Protein AF-0000000071205414 (afdb_homodimer)

InterPro domains:
  IPR000210 BTB/POZ domain [PF00651] (24-130)
  IPR000210 BTB/POZ domain [PS50097] (30-101)
  IPR000210 BTB/POZ domain [SM00225] (30-131)
  IPR011333 SKP1/BTB/POZ domain superfamily [G3DSA:3.30.710.10] (2-161)
  IPR011333 SKP1/BTB/POZ domain superfamily [SSF54695] (8-131)

Nearest PDB structures (foldseek):
  2vkp-assembly1_B-2  TM=9.281E-01  e=3.725E-10  Homo sapiens
  3htm-assembly1_B  TM=7.728E-01  e=5.459E-11  Homo sapiens
  3hqi-assembly1_B  TM=7.842E-01  e=1.343E-10  Homo sapiens
  3htm-assembly2_D  TM=7.761E-01  e=2.305E-10  Homo sapiens
  3hqi-assembly1_A  TM=7.847E-01  e=2.930E-10  Homo sapiens

Solvent-accessible surface area (backbone atoms only — not comparable to full-atom values): 20170 Å² total; per-residue (Å²): 126,81,77,70,77,76,72,50,75,40,77,75,42,93,44,61,48,55,31,43,36,54,38,61,77,34,67,89,66,34,69,32,32,39,35,22,45,42,99,85,67,46,80,44,75,46,63,38,38,61,68,53,41,29,47,50,12,60,56,44,24,48,42,63,71,33,97,76,28,63,82,63,53,62,43,79,42,88,90,47,43,57,68,26,49,49,36,49,52,40,25,60,41,52,73,42,72,83,78,48,92,87,36,34,66,51,33,36,50,50,20,60,76,40,57,28,64,69,58,33,50,52,38,50,51,46,50,71,73,63,62,45,72,81,45,36,75,62,48,37,62,52,22,56,74,66,69,35,61,66,59,36,49,52,38,50,51,47,50,51,52,51,50,48,50,53,48,51,53,49,52,48,50,54,52,52,51,53,57,57,67,72,98,128,81,77,69,77,78,71,51,75,39,78,76,43,92,46,61,50,56,31,43,35,55,37,62,78,33,66,88,64,32,71,34,31,39,35,23,45,42,98,84,67,45,76,44,76,46,61,39,38,61,67,54,42,29,47,52,12,62,54,43,24,48,42,59,69,33,98,77,29,64,81,64,54,63,44,79,42,86,89,47,44,56,66,26,48,50,36,49,53,42,26,59,41,53,74,42,72,81,78,45,91,88,36,34,65,53,33,35,50,50,21,59,74,39,58,28,66,69,58,32,49,53,39,51,49,46,50,69,73,63,62,46,73,79,46,36,75,63,48,37,61,52,22,58,74,66,69,34,61,65,60,36,50,52,40,49,50,47,50,51,52,50,50,49,51,52,48,50,50,50,51,50,50,53,52,52,53,55,57,58,67,73,99

Radius of gyration: 30.01 Å; Cα contacts (8 Å, |Δi|>4): 452; chains: 2; bounding box: 73×97×56 Å

Sequence (366 aa):
MAEIENSSWQTQFSTLRERVEYAFNNSLFCDIEFTVEDSNGDKVALSANKFILSVSSPVFETMFQGKLAEQGPQIHLPDCTKDGLQEMLRFLHSDGVNLTGSNVMEVLYLADKYMLPLLQDKCYEYLADNLTPDDVFTVLPQAQQLNNTRAEELCWNVVDFQTHQAVTSKAFLNISRVVEASSMAEIENSSWQTQFSTLRERVEYAFNNSLFCDIEFTVEDSNGDKVALSANKFILSVSSPVFETMFQGKLAEQGPQIHLPDCTKDGLQEMLRFLHSDGVNLTGSNVMEVLYLADKYMLPLLQDKCYEYLADNLTPDDVFTVLPQAQQLNNTRAEELCWNVVDFQTHQAVTSKAFLNISRVVEASS

Foldseek 3Di:
DPPPPVPPPVNVDDDPLVVLLVVLVPQVQFQAWEWEAAPVRDIDIGTAHLVLLLVQFVQSVCCCVNPPHDPDRYDYDYLAHPQLVVQLRSCSRRVDGDDDLVRLLRVCLVCVVRVHVSSNVVSLVCLLVPPALVSLVPQQVSCVVSVPVSSNVSSVVRVVVVVVVVVVVVVVVVVVVVVVVVD/DPVPVVPPPVNVDDDPLVVLLVVQVPQVQFQAWEWEAAPVRDIDIGTAHLVLLLVQFVQSVCCCVNPPHDPDRYDYDYQAHPQLVVQLRSCSRRVDGDDDLVRLLRVCLVCVVRVHVSSNVVSLVCLLVPPALVSLVPQQVSCVVSVPVSSNVSSVVRVVVVVVVVVVVVVVVVVVVVVVVVD

Secondary structure (DSSP, 8-state):
--------GGGG-SSHHHHHHHHHTSGGG--EEEEEE-TTS-EEEEEE-HHHHHHH-HHHHHHHHSTT---SSEEE-TT--HHHHHHHHHHHHHS-----TTTHHHHHHHHHHTT-HHHHHHHHHHHHHH--HHHHHHHHHHHHHTT-HHHHHHHHHHHHHHHHHHHHHHHHHHHHHHHHHT-/--------GGGG-SSHHHHHHHHHTSGGG--EEEEEE-TTS-EEEEEE-HHHHHHH-HHHHHHHHSTT---SSEEE-TT--HHHHHHHHHHHHHS-----TTTHHHHHHHHHHTT-HHHHHHHHHHHHHH--HHHHHHHHHHHHHTT-HHHHHHHHHHHHHHHHHHHHHHHHHHHHHHHHHT-

Structure (mmCIF, N/CA/C/O backbone):
data_AF-0000000071205414-model_v1
#
loop_
_entity.id
_entity.type
_entity.pdbx_description
1 polymer 'BTB domain-containing protein'
#
loop_
_atom_site.group_PDB
_atom_site.id
_atom_site.type_symbol
_atom_site.label_atom_id
_atom_site.label_alt_id
_atom_site.label_comp_id
_atom_site.label_asym_id
_atom_site.label_entity_id
_atom_site.label_seq_id
_atom_site.pdbx_PDB_ins_code
_atom_site.Cartn_x
_atom_site.Cartn_y
_atom_site.Cartn_z
_atom_site.occupancy
_atom_site.B_iso_or_equiv
_atom_site.auth_seq_id
_atom_site.auth_comp_id
_atom_site.auth_asym_id
_atom_site.auth_atom_id
_atom_site.pdbx_PDB_model_num
ATOM 1 N N . MET A 1 1 ? -5.008 28.984 -24.219 1 21.08 1 MET A N 1
ATOM 2 C CA . MET A 1 1 ? -3.98 28.031 -23.797 1 21.08 1 MET A CA 1
ATOM 3 C C . MET A 1 1 ? -4.598 26.859 -23.031 1 21.08 1 MET A C 1
ATOM 5 O O . MET A 1 1 ? -5.324 27.078 -22.062 1 21.08 1 MET A O 1
ATOM 9 N N . ALA A 1 2 ? -5.027 25.812 -23.547 1 29.7 2 ALA A N 1
ATOM 10 C CA . ALA A 1 2 ? -5.633 24.641 -22.922 1 29.7 2 ALA A CA 1
ATOM 11 C C . ALA A 1 2 ? -4.914 24.281 -21.625 1 29.7 2 ALA A C 1
ATOM 13 O O . ALA A 1 2 ? -3.691 24.109 -21.609 1 29.7 2 ALA A O 1
ATOM 14 N N . GLU A 1 3 ? -5.066 24.969 -20.594 1 32.91 3 GLU A N 1
ATOM 15 C CA . GLU A 1 3 ? -4.469 24.609 -19.312 1 32.91 3 GLU A CA 1
ATOM 16 C C . GLU A 1 3 ? -4.344 23.094 -19.172 1 32.91 3 GLU A C 1
ATOM 18 O O . GLU A 1 3 ? -5.348 22.375 -19.141 1 32.91 3 GLU A O 1
ATOM 23 N N . ILE A 1 4 ? -3.672 22.375 -19.844 1 38.75 4 ILE A N 1
ATOM 24 C CA . ILE A 1 4 ? -3.328 20.969 -19.969 1 38.75 4 ILE A CA 1
ATOM 25 C C . ILE A 1 4 ? -3.258 20.344 -18.578 1 38.75 4 ILE A C 1
ATOM 27 O O . ILE A 1 4 ? -2.348 20.641 -17.797 1 38.75 4 ILE A O 1
ATOM 31 N N . GLU A 1 5 ? -4.176 20.5 -17.703 1 42.28 5 GLU A N 1
ATOM 32 C CA . GLU A 1 5 ? -4.363 19.922 -16.375 1 42.28 5 GLU A CA 1
ATOM 33 C C . GLU A 1 5 ? -3.662 18.562 -16.266 1 42.2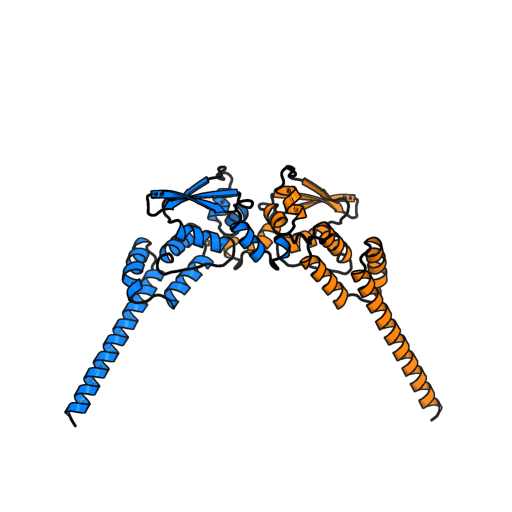8 5 GLU A C 1
ATOM 35 O O . GLU A 1 5 ? -4.129 17.578 -16.828 1 42.28 5 GLU A O 1
ATOM 40 N N . ASN A 1 6 ? -2.428 18.375 -16.672 1 48.5 6 ASN A N 1
ATOM 41 C CA . ASN A 1 6 ? -1.466 17.281 -16.672 1 48.5 6 ASN A CA 1
ATOM 42 C C . ASN A 1 6 ? -1.62 16.406 -15.43 1 48.5 6 ASN A C 1
ATOM 44 O O . ASN A 1 6 ? -1.122 16.734 -14.352 1 48.5 6 ASN A O 1
ATOM 48 N N . SER A 1 7 ? -2.777 15.867 -15.172 1 71.69 7 SER A N 1
ATOM 49 C CA . SER A 1 7 ? -3.229 15.023 -14.07 1 71.69 7 SER A CA 1
ATOM 50 C C . SER A 1 7 ? -2.273 13.859 -13.836 1 71.69 7 SER A C 1
ATOM 52 O O . SER A 1 7 ? -1.952 13.117 -14.766 1 71.69 7 SER A O 1
ATOM 54 N N . SER A 1 8 ? -1.255 14.055 -12.906 1 90.25 8 SER A N 1
ATOM 55 C CA . SER A 1 8 ? -0.353 12.984 -12.484 1 90.25 8 SER A CA 1
ATOM 56 C C . SER A 1 8 ? -1.123 11.719 -12.141 1 90.25 8 SER A C 1
ATOM 58 O O . SER A 1 8 ? -2.244 11.781 -11.633 1 90.25 8 SER A O 1
ATOM 60 N N . TRP A 1 9 ? -0.648 10.633 -12.672 1 95.38 9 TRP A N 1
ATOM 61 C CA . TRP A 1 9 ? -1.358 9.367 -12.508 1 95.38 9 TRP A CA 1
ATOM 62 C C . TRP A 1 9 ? -1.691 9.117 -11.047 1 95.38 9 TRP A C 1
ATOM 64 O O . TRP A 1 9 ? -2.717 8.508 -10.727 1 95.38 9 TRP A O 1
ATOM 74 N N . GLN A 1 10 ? -0.911 9.695 -10.133 1 96.5 10 GLN A N 1
ATOM 75 C CA . GLN A 1 10 ? -1.086 9.477 -8.703 1 96.5 10 GLN A CA 1
ATOM 76 C C . GLN A 1 10 ? -2.426 10.016 -8.219 1 96.5 10 GLN A C 1
ATOM 78 O O . GLN A 1 10 ? -3.068 9.422 -7.352 1 96.5 10 GLN A O 1
ATOM 83 N N . THR A 1 11 ? -2.857 11.133 -8.852 1 95.75 11 THR A N 1
ATOM 84 C CA . THR A 1 11 ? -4.047 11.828 -8.359 1 95.75 11 THR A CA 1
ATOM 85 C C . THR A 1 11 ? -5.312 11.172 -8.906 1 95.75 11 THR A C 1
ATOM 87 O O . THR A 1 11 ? -6.426 11.555 -8.531 1 95.75 11 THR A O 1
ATOM 90 N N . GLN A 1 12 ? -5.168 10.164 -9.727 1 96.12 12 GLN A N 1
ATOM 91 C CA . GLN A 1 12 ? -6.297 9.461 -10.32 1 96.12 12 GLN A CA 1
ATOM 92 C C . GLN A 1 12 ? -6.805 8.352 -9.406 1 96.12 12 GLN A C 1
ATOM 94 O O . GLN A 1 12 ? -7.867 7.777 -9.641 1 96.12 12 GLN A O 1
ATOM 99 N N . PHE A 1 13 ? -6.059 8.055 -8.383 1 96.69 13 PHE A N 1
ATOM 100 C CA . PHE A 1 13 ? -6.414 6.973 -7.477 1 96.69 13 PHE A CA 1
ATOM 101 C C . PHE A 1 13 ? -6.676 7.504 -6.07 1 96.69 13 PHE A C 1
ATOM 103 O O . PHE A 1 13 ? -6.062 8.484 -5.648 1 96.69 13 PHE A O 1
ATOM 110 N N . SER A 1 14 ? -7.496 6.844 -5.328 1 96.62 14 SER A N 1
ATOM 111 C CA . SER A 1 14 ? -7.945 7.363 -4.039 1 96.62 14 SER A CA 1
ATOM 112 C C . SER A 1 14 ? -7.254 6.652 -2.885 1 96.62 14 SER A C 1
ATOM 114 O O . SER A 1 14 ? -7.312 7.109 -1.741 1 96.62 14 SER A O 1
ATOM 116 N N . THR A 1 15 ? -6.59 5.508 -3.193 1 97.88 15 THR A N 1
ATOM 117 C CA . THR A 1 15 ? -5.965 4.766 -2.104 1 97.88 15 THR A CA 1
ATOM 118 C C . THR A 1 15 ? -4.531 4.391 -2.459 1 97.88 15 THR A C 1
ATOM 120 O O . THR A 1 15 ? -4.18 4.297 -3.637 1 97.88 15 THR A O 1
ATOM 123 N N . LEU A 1 16 ? -3.789 4.207 -1.437 1 98.12 16 LEU A N 1
ATOM 124 C CA . LEU A 1 16 ? -2.414 3.734 -1.573 1 98.12 16 LEU A CA 1
ATOM 125 C C . LEU A 1 16 ? -2.367 2.41 -2.328 1 98.12 16 LEU A C 1
ATOM 127 O O . LEU A 1 16 ? -1.533 2.229 -3.217 1 98.12 16 LEU A O 1
ATOM 131 N N . ARG A 1 17 ? -3.258 1.488 -2.027 1 98 17 ARG A N 1
ATOM 132 C CA . ARG A 1 17 ? -3.293 0.172 -2.658 1 98 17 ARG A CA 1
ATOM 133 C C . ARG A 1 17 ? -3.441 0.294 -4.172 1 98 17 ARG A C 1
ATOM 135 O O . ARG A 1 17 ? -2.734 -0.376 -4.926 1 98 17 ARG A O 1
ATOM 142 N N . GLU A 1 18 ? -4.359 1.165 -4.59 1 97.94 18 GLU A N 1
ATOM 143 C CA . GLU A 1 18 ? -4.598 1.356 -6.016 1 97.94 18 GLU A CA 1
ATOM 144 C C . GLU A 1 18 ? -3.355 1.911 -6.711 1 97.94 18 GLU A C 1
ATOM 146 O O . GLU A 1 18 ? -3.039 1.517 -7.836 1 97.94 18 GLU A O 1
ATOM 151 N N . ARG A 1 19 ? -2.732 2.803 -6.09 1 98 19 ARG A N 1
ATOM 152 C CA . ARG A 1 19 ? -1.538 3.406 -6.672 1 98 19 ARG A CA 1
ATOM 153 C C . ARG A 1 19 ? -0.396 2.398 -6.75 1 98 19 ARG A C 1
ATOM 155 O O . ARG A 1 19 ? 0.351 2.373 -7.73 1 98 19 ARG A O 1
ATOM 162 N N . VAL A 1 20 ? -0.272 1.552 -5.754 1 98.31 20 VAL A N 1
ATOM 163 C CA . VAL A 1 20 ? 0.738 0.499 -5.773 1 98.31 20 VAL A CA 1
ATOM 164 C C . VAL A 1 20 ? 0.443 -0.48 -6.906 1 98.31 20 VAL A C 1
ATOM 166 O O . VAL A 1 20 ? 1.353 -0.903 -7.625 1 98.31 20 VAL A O 1
ATOM 169 N N . GLU A 1 21 ? -0.794 -0.826 -7.059 1 97.62 21 GLU A N 1
ATOM 170 C CA . GLU A 1 21 ? -1.181 -1.725 -8.141 1 97.62 21 GLU A CA 1
ATOM 171 C C . GLU A 1 21 ? -0.828 -1.131 -9.5 1 97.62 21 GLU A C 1
ATOM 173 O O . GLU A 1 21 ? -0.302 -1.829 -10.375 1 97.62 21 GLU A O 1
ATOM 178 N N . TYR A 1 22 ? -1.141 0.122 -9.641 1 97.38 22 TYR A N 1
ATOM 179 C CA . TYR A 1 22 ? -0.797 0.802 -10.891 1 97.38 22 TYR A CA 1
ATOM 180 C C . TYR A 1 22 ? 0.708 0.771 -11.125 1 97.38 22 TYR A C 1
ATOM 182 O O . TYR A 1 22 ? 1.158 0.489 -12.242 1 97.38 22 TYR A O 1
ATOM 190 N N . ALA A 1 23 ? 1.454 1.058 -10.102 1 96.75 23 ALA A N 1
ATOM 191 C CA . ALA A 1 23 ? 2.912 1.094 -10.188 1 96.75 23 ALA A CA 1
ATOM 192 C C . ALA A 1 23 ? 3.473 -0.28 -10.547 1 96.75 23 ALA A C 1
ATOM 194 O O . ALA A 1 23 ? 4.469 -0.382 -11.266 1 96.75 23 ALA A O 1
ATOM 195 N N . PHE A 1 24 ? 2.865 -1.335 -10.062 1 96.62 24 PHE A N 1
ATOM 196 C CA . PHE A 1 24 ? 3.27 -2.705 -10.359 1 96.62 24 PHE A CA 1
ATOM 197 C C . PHE A 1 24 ? 3.213 -2.979 -11.859 1 96.62 24 PHE A C 1
ATOM 199 O O . PHE A 1 24 ? 4.059 -3.699 -12.391 1 96.62 24 PHE A O 1
ATOM 206 N N . ASN A 1 25 ? 2.303 -2.387 -12.469 1 91.44 25 ASN A N 1
ATOM 207 C CA . ASN A 1 25 ? 2.119 -2.594 -13.898 1 91.44 25 ASN A CA 1
ATOM 208 C C . ASN A 1 25 ? 3.021 -1.677 -14.719 1 91.44 25 ASN A C 1
ATOM 210 O O . ASN A 1 25 ? 3.004 -1.717 -15.953 1 91.44 25 ASN A O 1
ATOM 214 N N . ASN A 1 26 ? 3.758 -0.83 -14.008 1 89.88 26 ASN A N 1
ATOM 215 C CA . ASN A 1 26 ? 4.75 0.065 -14.594 1 89.88 26 ASN A CA 1
ATOM 216 C C . ASN A 1 26 ? 6.156 -0.252 -14.094 1 89.88 26 ASN A C 1
ATOM 218 O O . ASN A 1 26 ? 6.48 -0.002 -12.93 1 89.88 26 ASN A O 1
ATOM 222 N N . SER A 1 27 ? 7.051 -0.735 -14.938 1 88.94 27 SER A N 1
ATOM 223 C CA . SER A 1 27 ? 8.359 -1.26 -14.562 1 88.94 27 SER A CA 1
ATOM 224 C C . SER A 1 27 ? 9.25 -0.17 -13.969 1 88.94 27 SER A C 1
ATOM 226 O O . SER A 1 27 ? 10.234 -0.465 -13.297 1 88.94 27 SER A O 1
ATOM 228 N N . LEU A 1 28 ? 8.922 1.102 -14.172 1 88.31 28 LEU A N 1
ATOM 229 C CA . LEU A 1 28 ? 9.695 2.215 -13.648 1 88.31 28 LEU A CA 1
ATOM 230 C C . LEU A 1 28 ? 9.789 2.143 -12.125 1 88.31 28 LEU A C 1
ATOM 232 O O . LEU A 1 28 ? 10.766 2.605 -11.531 1 88.31 28 LEU A O 1
ATOM 236 N N . PHE A 1 29 ? 8.773 1.491 -11.523 1 92.88 29 PHE A N 1
ATOM 237 C CA . PHE A 1 29 ? 8.688 1.491 -10.07 1 92.88 29 PHE A CA 1
ATOM 238 C C . PHE A 1 29 ? 9.109 0.142 -9.5 1 92.88 29 PHE A C 1
ATOM 240 O O . PHE A 1 29 ? 8.922 -0.124 -8.312 1 92.88 29 PHE A O 1
ATOM 247 N N . CYS A 1 30 ? 9.633 -0.675 -10.328 1 93.81 30 CYS A N 1
ATOM 248 C CA . CYS A 1 30 ? 10.117 -1.988 -9.906 1 93.81 30 CYS A CA 1
ATOM 249 C C . CYS A 1 30 ? 11.633 -2.004 -9.805 1 93.81 30 CYS A C 1
ATOM 251 O O . CYS A 1 30 ? 12.32 -1.238 -10.484 1 93.81 30 CYS A O 1
ATOM 253 N N . ASP A 1 31 ? 12.156 -2.785 -8.898 1 92.5 31 ASP A N 1
ATOM 254 C CA . ASP A 1 31 ? 13.609 -2.777 -8.711 1 92.5 31 ASP A CA 1
ATOM 255 C C . ASP A 1 31 ? 14.148 -4.199 -8.594 1 92.5 31 ASP A C 1
ATOM 257 O O . ASP A 1 31 ? 15.297 -4.398 -8.172 1 92.5 31 ASP A O 1
ATOM 261 N N . ILE A 1 32 ? 13.352 -5.199 -8.938 1 94.81 32 ILE A N 1
ATOM 262 C CA . ILE A 1 32 ? 13.797 -6.59 -8.984 1 94.81 32 ILE A CA 1
ATOM 263 C C . ILE A 1 32 ? 13.086 -7.32 -10.117 1 94.81 32 ILE A C 1
ATOM 265 O O . ILE A 1 32 ? 11.938 -7 -10.453 1 94.81 32 ILE A O 1
ATOM 269 N N . GLU A 1 33 ? 13.734 -8.25 -10.664 1 95.38 33 GLU A N 1
ATOM 270 C CA . GLU A 1 33 ? 13.18 -9.047 -11.75 1 95.38 33 GLU A CA 1
ATOM 271 C C . GLU A 1 33 ? 13.266 -10.539 -11.438 1 95.38 33 GLU A C 1
ATOM 273 O O . GLU A 1 33 ? 14.328 -11.039 -11.062 1 95.38 33 GLU A O 1
ATOM 278 N N . PHE A 1 34 ? 12.18 -11.219 -11.625 1 95.31 34 PHE A N 1
ATOM 279 C CA . PHE A 1 34 ? 12.133 -12.672 -11.523 1 95.31 34 PHE A CA 1
ATOM 280 C C . PHE A 1 34 ? 12.078 -13.312 -12.906 1 95.31 34 PHE A C 1
ATOM 282 O O . PHE A 1 34 ? 11.289 -12.898 -13.758 1 95.31 34 PHE A O 1
ATOM 289 N N . THR A 1 35 ? 12.898 -14.273 -13.117 1 95.06 35 THR A N 1
ATOM 290 C CA . THR A 1 35 ? 12.914 -14.961 -14.406 1 95.06 35 THR A CA 1
ATOM 291 C C . THR A 1 35 ? 12.359 -16.375 -14.266 1 95.06 35 THR A C 1
ATOM 293 O O . THR A 1 35 ? 12.711 -17.094 -13.336 1 95.06 35 THR A O 1
ATOM 296 N N . VAL A 1 36 ? 11.461 -16.688 -15.148 1 93.94 36 VAL A N 1
ATOM 297 C CA . VAL A 1 36 ? 10.867 -18.031 -15.195 1 93.94 36 VAL A CA 1
ATOM 298 C C . VAL A 1 36 ? 10.859 -18.531 -16.641 1 93.94 36 VAL A C 1
ATOM 300 O O . VAL A 1 36 ? 10.984 -17.75 -17.578 1 93.94 36 VAL A O 1
ATOM 303 N N . GLU A 1 37 ? 10.781 -19.797 -16.75 1 88.38 37 GLU A N 1
ATOM 304 C CA . GLU A 1 37 ? 10.695 -20.391 -18.078 1 88.38 37 GLU A CA 1
ATOM 305 C C . GLU A 1 37 ? 9.25 -20.562 -18.516 1 88.38 37 GLU A C 1
ATOM 307 O O . GLU A 1 37 ? 8.391 -20.953 -17.703 1 88.38 37 GLU A O 1
ATOM 312 N N . ASP A 1 38 ? 8.977 -20.141 -19.703 1 82.56 38 ASP A N 1
ATOM 313 C CA . ASP A 1 38 ? 7.621 -20.344 -20.203 1 82.56 38 ASP A CA 1
ATOM 314 C C . ASP A 1 38 ? 7.453 -21.75 -20.781 1 82.56 38 ASP A C 1
ATOM 316 O O . ASP A 1 38 ? 8.352 -22.578 -20.672 1 82.56 38 ASP A O 1
ATOM 320 N N . SER A 1 39 ? 6.207 -22.031 -21.203 1 78.5 39 SER A N 1
ATOM 321 C CA . SER A 1 39 ? 5.871 -23.359 -21.688 1 78.5 39 SER A CA 1
ATOM 322 C C . SER A 1 39 ? 6.77 -23.766 -22.844 1 78.5 39 SER A C 1
ATOM 324 O O . SER A 1 39 ? 6.988 -24.953 -23.094 1 78.5 39 SER A O 1
ATOM 326 N N . ASN A 1 40 ? 7.359 -22.812 -23.578 1 84.94 40 ASN A N 1
ATOM 327 C CA . ASN A 1 40 ? 8.203 -23.078 -24.734 1 84.94 40 ASN A CA 1
ATOM 328 C C . ASN A 1 40 ? 9.68 -23.141 -24.359 1 84.94 40 ASN A C 1
ATOM 330 O O . ASN A 1 40 ? 10.539 -23.344 -25.219 1 84.94 40 ASN A O 1
ATOM 334 N N . GLY A 1 41 ? 9.992 -22.984 -23.156 1 82.81 41 GLY A N 1
ATOM 335 C CA . GLY A 1 41 ? 11.375 -23 -22.703 1 82.81 41 GLY A CA 1
ATOM 336 C C . GLY A 1 41 ? 12.031 -21.641 -22.75 1 82.81 41 GLY A C 1
ATOM 337 O O . GLY A 1 41 ? 13.227 -21.516 -22.438 1 82.81 41 GLY A O 1
ATOM 338 N N . ASP A 1 42 ? 11.289 -20.641 -23.109 1 90.25 42 ASP A N 1
ATOM 339 C CA . ASP A 1 42 ? 11.828 -19.297 -23.172 1 90.25 42 ASP A CA 1
ATOM 340 C C . ASP A 1 42 ? 11.797 -18.609 -21.812 1 90.25 42 ASP A C 1
ATOM 342 O O . ASP A 1 42 ? 10.859 -18.812 -21.031 1 90.25 42 ASP A O 1
ATOM 346 N N . LYS A 1 43 ? 12.82 -17.875 -21.609 1 91.12 43 LYS A N 1
ATOM 347 C CA . LYS A 1 43 ? 12.914 -17.156 -20.359 1 91.12 43 LYS A CA 1
ATOM 348 C C . LYS A 1 43 ? 12.102 -15.852 -20.406 1 91.12 43 LYS A C 1
ATOM 350 O O . LYS A 1 43 ? 12.195 -15.102 -21.375 1 91.12 43 LYS A O 1
ATOM 355 N N . VAL A 1 44 ? 11.25 -15.711 -19.453 1 93.81 44 VAL A N 1
ATOM 356 C CA . VAL A 1 44 ? 10.461 -14.484 -19.312 1 93.81 44 VAL A CA 1
ATOM 357 C C . VAL A 1 44 ? 10.734 -13.844 -17.969 1 93.81 44 VAL A C 1
ATOM 359 O O . VAL A 1 44 ? 10.914 -14.539 -16.953 1 93.81 44 VAL A O 1
ATOM 362 N N . ALA A 1 45 ? 10.734 -12.523 -17.984 1 94 45 ALA A N 1
ATOM 363 C CA . ALA A 1 45 ? 11.031 -11.781 -16.766 1 94 45 ALA A CA 1
ATOM 364 C C . ALA A 1 45 ? 9.805 -11.031 -16.266 1 94 45 ALA A C 1
ATOM 366 O O . ALA A 1 45 ? 9.055 -10.461 -17.062 1 94 45 ALA A O 1
ATOM 367 N N . LEU A 1 46 ? 9.555 -11.086 -14.977 1 95.81 46 LEU A N 1
ATOM 368 C CA . LEU A 1 46 ? 8.539 -10.297 -14.305 1 95.81 46 LEU A CA 1
ATOM 369 C C . LEU A 1 46 ? 9.164 -9.375 -13.258 1 95.81 46 LEU A C 1
ATOM 371 O O . LEU A 1 46 ? 9.992 -9.812 -12.461 1 95.81 46 LEU A O 1
ATOM 375 N N . SER A 1 47 ? 8.773 -8.125 -13.32 1 96.19 47 SER A N 1
ATOM 376 C CA . SER A 1 47 ? 9.344 -7.125 -12.414 1 96.19 47 SER A CA 1
ATOM 377 C C . SER A 1 47 ? 8.461 -6.926 -11.188 1 96.19 47 SER A C 1
ATOM 379 O O . SER A 1 47 ? 7.242 -7.105 -11.258 1 96.19 47 SER A O 1
ATOM 381 N N . ALA A 1 48 ? 9.086 -6.645 -10.094 1 97.12 48 ALA A N 1
ATOM 382 C CA . ALA A 1 48 ? 8.383 -6.375 -8.844 1 97.12 48 ALA A CA 1
ATOM 383 C C . ALA A 1 48 ? 9.148 -5.355 -7.992 1 97.12 48 ALA A C 1
ATOM 385 O O . ALA A 1 48 ? 10.172 -4.824 -8.422 1 97.12 48 ALA A O 1
ATOM 386 N N . ASN A 1 49 ? 8.594 -4.953 -6.922 1 96.62 49 ASN A N 1
ATOM 387 C CA . ASN A 1 49 ? 9.195 -4 -5.996 1 96.62 49 ASN A CA 1
ATOM 388 C C . ASN A 1 49 ? 9.648 -4.68 -4.707 1 96.62 49 ASN A C 1
ATOM 390 O O . ASN A 1 49 ? 8.844 -5.281 -4 1 96.62 49 ASN A O 1
ATOM 394 N N . LYS A 1 50 ? 10.906 -4.562 -4.359 1 95.5 50 LYS A N 1
ATOM 395 C CA . LYS A 1 50 ? 11.492 -5.266 -3.223 1 95.5 50 LYS A CA 1
ATOM 396 C C . LYS A 1 50 ? 10.82 -4.863 -1.916 1 95.5 50 LYS A C 1
ATOM 398 O O . LYS A 1 50 ? 10.633 -5.691 -1.022 1 95.5 50 LYS A O 1
ATOM 403 N N . PHE A 1 51 ? 10.523 -3.578 -1.782 1 96.38 51 PHE A N 1
ATOM 404 C CA . PHE A 1 51 ? 9.859 -3.111 -0.568 1 96.38 51 PHE A CA 1
ATOM 405 C C . PHE A 1 51 ? 8.523 -3.811 -0.377 1 96.38 51 PHE A C 1
ATOM 407 O O . PHE A 1 51 ? 8.242 -4.352 0.697 1 96.38 51 PHE A O 1
ATOM 414 N N . ILE A 1 52 ? 7.688 -3.873 -1.447 1 98.25 52 ILE A N 1
ATOM 415 C CA . ILE A 1 52 ? 6.367 -4.492 -1.399 1 98.25 52 ILE A CA 1
ATOM 416 C C . ILE A 1 52 ? 6.504 -5.977 -1.078 1 98.25 52 ILE A C 1
ATOM 418 O O . ILE A 1 52 ? 5.758 -6.512 -0.254 1 98.25 52 ILE A O 1
ATOM 422 N N . LEU A 1 53 ? 7.512 -6.605 -1.688 1 97.19 53 LEU A N 1
ATOM 423 C CA . LEU A 1 53 ? 7.746 -8.023 -1.427 1 97.19 53 LEU A CA 1
ATOM 424 C C . LEU A 1 53 ? 8.141 -8.25 0.028 1 97.19 53 LEU A C 1
ATOM 426 O O . LEU A 1 53 ? 7.617 -9.148 0.686 1 97.19 53 LEU A O 1
ATOM 430 N N . SER A 1 54 ? 8.984 -7.418 0.566 1 96.56 54 SER A N 1
ATOM 431 C CA . SER A 1 54 ? 9.531 -7.559 1.914 1 96.56 54 SER A CA 1
ATOM 432 C C . SER A 1 54 ? 8.445 -7.348 2.969 1 96.56 54 SER A C 1
ATOM 434 O O . SER A 1 54 ? 8.438 -8.023 4 1 96.56 54 SER A O 1
ATOM 436 N N . VAL A 1 55 ? 7.531 -6.453 2.691 1 97.69 55 VAL A N 1
ATOM 437 C CA . VAL A 1 55 ? 6.52 -6.18 3.705 1 97.69 55 VAL A CA 1
ATOM 438 C C . VAL A 1 55 ? 5.406 -7.219 3.619 1 97.69 55 VAL A C 1
ATOM 440 O O . VAL A 1 55 ? 4.547 -7.297 4.504 1 97.69 55 VAL A O 1
ATOM 443 N N . SER A 1 56 ? 5.414 -8.023 2.602 1 98.06 56 SER A N 1
ATOM 444 C CA . SER A 1 56 ? 4.328 -8.977 2.396 1 98.06 56 SER A CA 1
ATOM 445 C C . SER A 1 56 ? 4.746 -10.391 2.811 1 98.06 56 SER A C 1
ATOM 447 O O . SER A 1 56 ? 3.898 -11.219 3.141 1 98.06 56 SER A O 1
ATOM 449 N N . SER A 1 57 ? 6.047 -10.617 2.799 1 97.56 57 SER A N 1
ATOM 450 C CA . SER A 1 57 ? 6.551 -11.969 3.006 1 97.56 57 SER A CA 1
ATOM 451 C C . SER A 1 57 ? 7.828 -11.969 3.836 1 97.56 57 SER A C 1
ATOM 453 O O . SER A 1 57 ? 8.805 -11.305 3.477 1 97.56 57 SER A O 1
ATOM 455 N N . PRO A 1 58 ? 7.875 -12.773 4.902 1 96.5 58 PRO A N 1
ATOM 456 C CA . PRO A 1 58 ? 9.125 -12.859 5.66 1 96.5 58 PRO A CA 1
ATOM 457 C C . PRO A 1 58 ? 10.266 -13.461 4.844 1 96.5 58 PRO A C 1
ATOM 459 O O . PRO A 1 58 ? 11.43 -13.125 5.066 1 96.5 58 PRO A O 1
ATOM 462 N N . VAL A 1 59 ? 9.922 -14.32 3.977 1 95.31 59 VAL A N 1
ATOM 463 C CA . VAL A 1 59 ? 10.93 -14.938 3.117 1 95.31 59 VAL A CA 1
ATOM 464 C C . VAL A 1 59 ? 11.57 -13.867 2.23 1 95.31 59 VAL A C 1
ATOM 466 O O . VAL A 1 59 ? 12.797 -13.766 2.162 1 95.31 59 VAL A O 1
ATOM 469 N N . PHE A 1 60 ? 10.75 -13.039 1.594 1 95.19 60 PHE A N 1
ATOM 470 C CA . PHE A 1 60 ? 11.273 -11.961 0.761 1 95.19 60 PHE A CA 1
ATOM 471 C C . PHE A 1 60 ? 12.008 -10.93 1.608 1 95.19 60 PHE A C 1
ATOM 473 O O . PHE A 1 60 ? 12.984 -10.328 1.163 1 95.19 60 PHE A O 1
ATOM 480 N N . GLU A 1 61 ? 11.508 -10.68 2.811 1 94.94 61 GLU A N 1
ATOM 481 C CA . GLU A 1 61 ? 12.211 -9.773 3.707 1 94.94 61 GLU A CA 1
ATOM 482 C C . GLU A 1 61 ? 13.633 -10.258 3.977 1 94.94 61 GLU A C 1
ATOM 484 O O . GLU A 1 61 ? 14.586 -9.477 3.904 1 94.94 61 GLU A O 1
ATOM 489 N N . THR A 1 62 ? 13.758 -11.516 4.316 1 92.69 62 THR A N 1
ATOM 490 C CA . THR A 1 62 ? 15.062 -12.109 4.566 1 92.69 62 THR A CA 1
ATOM 491 C C . THR A 1 62 ? 15.938 -12.039 3.314 1 92.69 62 THR A C 1
ATOM 493 O O . THR A 1 62 ? 17.125 -11.758 3.4 1 92.69 62 THR A O 1
ATOM 496 N N . MET A 1 63 ? 15.367 -12.18 2.195 1 90.75 63 MET A N 1
ATOM 497 C CA . MET A 1 63 ? 16.078 -12.203 0.921 1 90.75 63 MET A CA 1
ATOM 498 C C . MET A 1 63 ? 16.641 -10.828 0.586 1 90.75 63 MET A C 1
ATOM 500 O O . MET A 1 63 ? 17.75 -10.711 0.074 1 90.75 63 MET A O 1
ATOM 504 N N . PHE A 1 64 ? 15.867 -9.773 0.972 1 91.44 64 PHE A N 1
ATOM 505 C CA . PHE A 1 64 ? 16.219 -8.461 0.455 1 91.44 64 PHE A CA 1
ATOM 506 C C . PHE A 1 64 ? 16.75 -7.562 1.571 1 91.44 64 PHE A C 1
ATOM 508 O O . PHE A 1 64 ? 17.391 -6.551 1.309 1 91.44 64 PHE A O 1
ATOM 515 N N . GLN A 1 65 ? 16.344 -7.738 2.793 1 83.44 65 GLN A N 1
ATOM 516 C CA . GLN A 1 65 ? 16.75 -6.891 3.912 1 83.44 65 GLN A CA 1
ATOM 517 C C . GLN A 1 65 ? 17.797 -7.582 4.781 1 83.44 65 GLN A C 1
ATOM 519 O O . GLN A 1 65 ? 18.406 -6.953 5.641 1 83.44 65 GLN A O 1
ATOM 524 N N . GLY A 1 66 ? 17.938 -8.797 4.609 1 75.06 66 GLY A N 1
ATOM 525 C CA . GLY A 1 66 ? 18.844 -9.555 5.457 1 75.06 66 GLY A CA 1
ATOM 526 C C . GLY A 1 66 ? 20.312 -9.25 5.188 1 75.06 66 GLY A C 1
ATOM 527 O O . GLY A 1 66 ? 20.641 -8.562 4.219 1 75.06 66 GLY A O 1
ATOM 528 N N . LYS A 1 67 ? 21.109 -9.609 6.145 1 68.75 67 LYS A N 1
ATOM 529 C CA . LYS A 1 67 ? 22.547 -9.438 6.109 1 68.75 67 LYS A CA 1
ATOM 530 C C . LYS A 1 67 ? 23.141 -10.023 4.832 1 68.75 67 LYS A C 1
ATOM 532 O O . LYS A 1 67 ? 24.125 -9.508 4.305 1 68.75 67 LYS A O 1
ATOM 537 N N . LEU A 1 68 ? 22.516 -11.023 4.309 1 68.81 68 LEU A N 1
ATOM 538 C CA . LEU A 1 68 ? 22.969 -11.711 3.104 1 68.81 68 LEU A CA 1
ATOM 539 C C . LEU A 1 68 ? 22.094 -11.352 1.907 1 68.81 68 LEU A C 1
ATOM 541 O O . LEU A 1 68 ? 22.031 -12.102 0.932 1 68.81 68 LEU A O 1
ATOM 545 N N . ALA A 1 69 ? 21.484 -10.266 1.978 1 64.94 69 ALA A N 1
ATOM 546 C CA . ALA A 1 69 ? 20.5 -9.844 0.979 1 64.94 69 ALA A CA 1
ATOM 547 C C . ALA A 1 69 ? 21.078 -9.922 -0.429 1 64.94 69 ALA A C 1
ATOM 549 O O . ALA A 1 69 ? 22.234 -9.555 -0.651 1 64.94 69 ALA A O 1
ATOM 550 N N . GLU A 1 70 ? 20.344 -10.68 -1.271 1 63.97 70 GLU A N 1
ATOM 551 C CA . GLU A 1 70 ? 20.688 -10.75 -2.691 1 63.97 70 GLU A CA 1
ATOM 552 C C . GLU A 1 70 ? 20.797 -9.352 -3.297 1 63.97 70 GLU A C 1
ATOM 554 O O . GLU A 1 70 ? 19.953 -8.492 -3.061 1 63.97 70 GLU A O 1
ATOM 559 N N . GLN A 1 71 ? 21.875 -9.023 -3.775 1 63.94 71 GLN A N 1
ATOM 560 C CA . GLN A 1 71 ? 22.156 -7.68 -4.266 1 63.94 71 GLN A CA 1
ATOM 561 C C . GLN A 1 71 ? 21.812 -7.555 -5.75 1 63.94 71 GLN A C 1
ATOM 563 O O . GLN A 1 71 ? 21.516 -6.457 -6.234 1 63.94 71 GLN A O 1
ATOM 568 N N . GLY A 1 72 ? 21.469 -8.711 -6.402 1 71.56 72 GLY A N 1
ATOM 569 C CA . GLY A 1 72 ? 21.281 -8.539 -7.836 1 71.56 72 GLY A CA 1
ATOM 570 C C . GLY A 1 72 ? 19.828 -8.305 -8.227 1 71.56 72 GLY A C 1
ATOM 571 O O . GLY A 1 72 ? 18.922 -8.602 -7.457 1 71.56 72 GLY A O 1
ATOM 572 N N . PRO A 1 73 ? 19.688 -7.645 -9.367 1 79.19 73 PRO A N 1
ATOM 573 C CA . PRO A 1 73 ? 18.359 -7.234 -9.852 1 79.19 73 PRO A CA 1
ATOM 574 C C . PRO A 1 73 ? 17.547 -8.398 -10.414 1 79.19 73 PRO A C 1
ATOM 576 O O . PRO A 1 73 ? 16.406 -8.211 -10.82 1 79.19 73 PRO A O 1
ATOM 579 N N . GLN A 1 74 ? 18.203 -9.633 -10.32 1 88.56 74 GLN A N 1
ATOM 580 C CA . GLN A 1 74 ? 17.484 -10.727 -10.961 1 88.56 74 GLN A CA 1
ATOM 581 C C . GLN A 1 74 ? 17.531 -11.992 -10.109 1 88.56 74 GLN A C 1
ATOM 583 O O . GLN A 1 74 ? 18.562 -12.32 -9.531 1 88.56 74 GLN A O 1
ATOM 588 N N . ILE A 1 75 ? 16.438 -12.656 -10.055 1 91.69 75 ILE A N 1
ATOM 589 C CA . ILE A 1 75 ? 16.297 -13.938 -9.359 1 91.69 75 ILE A CA 1
ATOM 590 C C . ILE A 1 75 ? 15.641 -14.961 -10.273 1 91.69 75 ILE A C 1
ATOM 592 O O . ILE A 1 75 ? 14.594 -14.688 -10.875 1 91.69 75 ILE A O 1
ATOM 596 N N . HIS A 1 76 ? 16.219 -16.094 -10.391 1 91.5 76 HIS A N 1
ATOM 597 C CA . HIS A 1 76 ? 15.664 -17.172 -11.188 1 91.5 76 HIS A CA 1
ATOM 598 C C . HIS A 1 76 ? 14.82 -18.109 -10.328 1 91.5 76 HIS A C 1
ATOM 600 O O . HIS A 1 76 ? 15.266 -18.578 -9.281 1 91.5 76 HIS A O 1
ATOM 606 N N . LEU A 1 77 ? 13.617 -18.281 -10.766 1 91.38 77 LEU A N 1
ATOM 607 C CA . LEU A 1 77 ? 12.695 -19.203 -10.094 1 91.38 77 LEU A CA 1
ATOM 608 C C . LEU A 1 77 ? 12.352 -20.375 -10.992 1 91.38 77 LEU A C 1
ATOM 610 O O . LEU A 1 77 ? 11.43 -20.297 -11.805 1 91.38 77 LEU A O 1
ATOM 614 N N . PRO A 1 78 ? 12.953 -21.484 -10.812 1 87 78 PRO A N 1
ATOM 615 C CA . PRO A 1 78 ? 12.781 -22.625 -11.719 1 87 78 PRO A CA 1
ATOM 616 C C . PRO A 1 78 ? 11.5 -23.406 -11.445 1 87 78 PRO A C 1
ATOM 618 O O . PRO A 1 78 ? 11.062 -24.203 -12.281 1 87 78 PRO A O 1
ATOM 621 N N . ASP A 1 79 ? 10.852 -23.25 -10.336 1 87.38 79 ASP A N 1
ATOM 622 C CA . ASP A 1 79 ? 9.781 -24.156 -9.914 1 87.38 79 ASP A CA 1
ATOM 623 C C . ASP A 1 79 ? 8.414 -23.484 -10.055 1 87.38 79 ASP A C 1
ATOM 625 O O . ASP A 1 79 ? 7.516 -23.75 -9.25 1 87.38 79 ASP A O 1
ATOM 629 N N . CYS A 1 80 ? 8.32 -22.547 -11.047 1 90.44 80 CYS A N 1
ATOM 630 C CA . CYS A 1 80 ? 7 -21.953 -11.242 1 90.44 80 CYS A CA 1
ATOM 631 C C . CYS A 1 80 ? 6.848 -21.422 -12.664 1 90.44 80 CYS A C 1
ATOM 633 O O . CYS A 1 80 ? 7.836 -21.266 -13.375 1 90.44 80 CYS A O 1
ATOM 635 N N . THR A 1 81 ? 5.637 -21.297 -13.039 1 91.62 81 THR A N 1
ATOM 636 C CA . THR A 1 81 ? 5.316 -20.734 -14.344 1 91.62 81 THR A CA 1
ATOM 637 C C . THR A 1 81 ? 5.141 -19.219 -14.258 1 91.62 81 THR A C 1
ATOM 639 O O . THR A 1 81 ? 5.02 -18.672 -13.164 1 91.62 81 THR A O 1
ATOM 642 N N . LYS A 1 82 ? 5.086 -18.609 -15.422 1 94 82 LYS A N 1
ATOM 643 C CA . LYS A 1 82 ? 4.828 -17.188 -15.508 1 94 82 LYS A CA 1
ATOM 644 C C . LYS A 1 82 ? 3.477 -16.828 -14.891 1 94 82 LYS A C 1
ATOM 646 O O . LYS A 1 82 ? 3.369 -15.867 -14.125 1 94 82 LYS A O 1
ATOM 651 N N . ASP A 1 83 ? 2.508 -17.641 -15.18 1 94.19 83 ASP A N 1
ATOM 652 C CA . ASP A 1 83 ? 1.151 -17.359 -14.719 1 94.19 83 ASP A CA 1
ATOM 653 C C . ASP A 1 83 ? 1.059 -17.422 -13.195 1 94.19 83 ASP A C 1
ATOM 655 O O . ASP A 1 83 ? 0.507 -16.531 -12.562 1 94.19 83 ASP A O 1
ATOM 659 N N . GLY A 1 84 ? 1.589 -18.469 -12.625 1 95.75 84 GLY A N 1
ATOM 660 C CA . GLY A 1 84 ? 1.59 -18.594 -11.172 1 95.75 84 GLY A CA 1
ATOM 661 C C . GLY A 1 84 ? 2.33 -17.469 -10.477 1 95.75 84 GLY A C 1
ATOM 662 O O . GLY A 1 84 ? 1.829 -16.891 -9.508 1 95.75 84 GLY A O 1
ATOM 663 N N . LEU A 1 85 ? 3.465 -17.156 -11.07 1 97.06 85 LEU A N 1
ATOM 664 C CA . LEU A 1 85 ? 4.277 -16.094 -10.492 1 97.06 85 LEU A CA 1
ATOM 665 C C . LEU A 1 85 ? 3.578 -14.75 -10.617 1 97.06 85 LEU A C 1
ATOM 667 O O . LEU A 1 85 ? 3.553 -13.969 -9.656 1 97.06 85 LEU A O 1
ATOM 671 N N . GLN A 1 86 ? 3.023 -14.531 -11.75 1 96.56 86 GLN A N 1
ATOM 672 C CA . GLN A 1 86 ? 2.326 -13.281 -12 1 96.56 86 GLN A CA 1
ATOM 673 C C . GLN A 1 86 ? 1.189 -13.07 -11.008 1 96.56 86 GLN A C 1
ATOM 675 O O . GLN A 1 86 ? 1.008 -11.969 -10.484 1 96.56 86 GLN A O 1
ATOM 680 N N . GLU A 1 87 ? 0.414 -14.07 -10.703 1 98 87 GLU A N 1
ATOM 681 C CA . GLU A 1 87 ? -0.722 -13.938 -9.797 1 98 87 GLU A CA 1
ATOM 682 C C . GLU A 1 87 ? -0.259 -13.75 -8.359 1 98 87 GLU A C 1
ATOM 684 O O . GLU A 1 87 ? -0.888 -13.016 -7.59 1 98 87 GLU A O 1
ATOM 689 N N . MET A 1 88 ? 0.807 -14.469 -8.023 1 98.56 88 MET A N 1
ATOM 690 C CA . MET A 1 88 ? 1.351 -14.219 -6.695 1 98.56 88 MET A CA 1
ATOM 691 C C . MET A 1 88 ? 1.799 -12.766 -6.555 1 98.56 88 MET A C 1
ATOM 693 O O . MET A 1 88 ? 1.453 -12.094 -5.582 1 98.56 88 MET A O 1
ATOM 697 N N . LEU A 1 89 ? 2.523 -12.234 -7.543 1 98.38 89 LEU A N 1
ATOM 698 C CA . LEU A 1 89 ? 3.01 -10.859 -7.504 1 98.38 89 LEU A CA 1
ATOM 699 C C . LEU A 1 89 ? 1.85 -9.867 -7.516 1 98.38 89 LEU A C 1
ATOM 701 O O . LEU A 1 89 ? 1.897 -8.844 -6.836 1 98.38 89 LEU A O 1
ATOM 705 N N . ARG A 1 90 ? 0.834 -10.211 -8.273 1 98.25 90 ARG A N 1
ATOM 706 C CA . ARG A 1 90 ? -0.365 -9.375 -8.289 1 98.25 90 ARG A CA 1
ATOM 707 C C . ARG A 1 90 ? -0.98 -9.281 -6.895 1 98.25 90 ARG A C 1
ATOM 709 O O . ARG A 1 90 ? -1.324 -8.195 -6.434 1 98.25 90 ARG A O 1
ATOM 716 N N . PHE A 1 91 ? -1.057 -10.383 -6.242 1 98.81 91 PHE A N 1
ATOM 717 C CA . PHE A 1 91 ? -1.629 -10.406 -4.902 1 98.81 91 PHE A CA 1
ATOM 718 C C . PHE A 1 91 ? -0.819 -9.531 -3.951 1 98.81 91 PHE A C 1
ATOM 720 O O . PHE A 1 91 ? -1.385 -8.758 -3.182 1 98.81 91 PHE A O 1
ATOM 727 N N . LEU A 1 92 ? 0.454 -9.664 -4.008 1 98.69 92 LEU A N 1
ATOM 728 C CA . LEU A 1 92 ? 1.33 -8.93 -3.105 1 98.69 92 LEU A CA 1
ATOM 729 C C . LEU A 1 92 ? 1.227 -7.43 -3.355 1 98.69 92 LEU A C 1
ATOM 731 O O . LEU A 1 92 ? 1.355 -6.629 -2.424 1 98.69 92 LEU A O 1
ATOM 735 N N . HIS A 1 93 ? 0.915 -7.02 -4.598 1 98.5 93 HIS A N 1
ATOM 736 C CA . HIS A 1 93 ? 0.932 -5.602 -4.949 1 98.5 93 HIS A CA 1
ATOM 737 C C . HIS A 1 93 ? -0.477 -5.02 -4.949 1 98.5 93 HIS A C 1
ATOM 739 O O . HIS A 1 93 ? -0.655 -3.818 -5.172 1 98.5 93 HIS A O 1
ATOM 745 N N . SER A 1 94 ? -1.528 -5.832 -4.676 1 97.94 94 SER A N 1
ATOM 746 C CA . SER A 1 94 ? -2.859 -5.262 -4.855 1 97.94 94 SER A CA 1
ATOM 747 C C . SER A 1 94 ? -3.869 -5.902 -3.912 1 97.94 94 SER A C 1
ATOM 749 O O . SER A 1 94 ? -5.008 -5.441 -3.807 1 97.94 94 SER A O 1
ATOM 751 N N . ASP A 1 95 ? -3.541 -6.973 -3.256 1 98.12 95 ASP A N 1
ATOM 752 C CA . ASP A 1 95 ? -4.43 -7.766 -2.414 1 98.12 95 ASP A CA 1
ATOM 753 C C . ASP A 1 95 ? -5.449 -8.531 -3.26 1 98.12 95 ASP A C 1
ATOM 755 O O . ASP A 1 95 ? -6.406 -9.094 -2.727 1 98.12 95 ASP A O 1
ATOM 759 N N . GLY A 1 96 ? -5.297 -8.469 -4.559 1 97.88 96 GLY A N 1
ATOM 760 C CA . GLY A 1 96 ? -6.18 -9.18 -5.469 1 97.88 96 GLY A CA 1
ATOM 761 C C . GLY A 1 96 ? -5.492 -10.312 -6.207 1 97.88 96 GLY A C 1
ATOM 762 O O . GLY A 1 96 ? -4.273 -10.281 -6.395 1 97.88 96 GLY A O 1
ATOM 763 N N . VAL A 1 97 ? -6.328 -11.25 -6.605 1 98.25 97 VAL A N 1
ATOM 764 C CA . VAL A 1 97 ? -5.773 -12.383 -7.332 1 98.25 97 VAL A CA 1
ATOM 765 C C . VAL A 1 97 ? -6.824 -12.945 -8.297 1 98.25 97 VAL A C 1
ATOM 767 O O . VAL A 1 97 ? -8.016 -12.953 -7.98 1 98.25 97 VAL A O 1
ATOM 770 N N . ASN A 1 98 ? -6.371 -13.297 -9.406 1 97.75 98 ASN A N 1
ATOM 771 C CA . ASN A 1 98 ? -7.223 -13.961 -10.383 1 97.75 98 ASN A CA 1
ATOM 772 C C . ASN A 1 98 ? -6.883 -15.445 -10.5 1 97.75 98 ASN A C 1
ATOM 774 O O . ASN A 1 98 ? -5.934 -15.82 -11.195 1 97.75 98 ASN A O 1
ATOM 778 N N . LEU A 1 99 ? -7.715 -16.266 -9.898 1 97.25 99 LEU A N 1
ATOM 779 C CA . LEU A 1 99 ? -7.453 -17.703 -9.859 1 97.25 99 LEU A CA 1
ATOM 780 C C . LEU A 1 99 ? -8.305 -18.438 -10.891 1 97.25 99 LEU A C 1
ATOM 782 O O . LEU A 1 99 ? -9.445 -18.047 -11.156 1 97.25 99 LEU A O 1
ATOM 786 N N . THR A 1 100 ? -7.738 -19.391 -11.477 1 93.19 100 THR A N 1
ATOM 787 C CA . THR A 1 100 ? -8.391 -20.328 -12.383 1 93.19 100 THR A CA 1
ATOM 788 C C . THR A 1 100 ? -8.016 -21.766 -12.031 1 93.19 100 THR A C 1
ATOM 790 O O . THR A 1 100 ? -7.117 -22 -11.219 1 93.19 100 THR A O 1
ATOM 793 N N . GLY A 1 101 ? -8.672 -22.734 -12.625 1 89.56 101 GLY A N 1
ATOM 794 C CA . GLY A 1 101 ? -8.336 -24.141 -12.422 1 89.56 101 GLY A CA 1
ATOM 795 C C . GLY A 1 101 ? -6.926 -24.484 -12.859 1 89.56 101 GLY A C 1
ATOM 796 O O . GLY A 1 101 ? -6.297 -25.391 -12.305 1 89.56 101 GLY A O 1
ATOM 797 N N . SER A 1 102 ? -6.375 -23.719 -13.734 1 90.31 10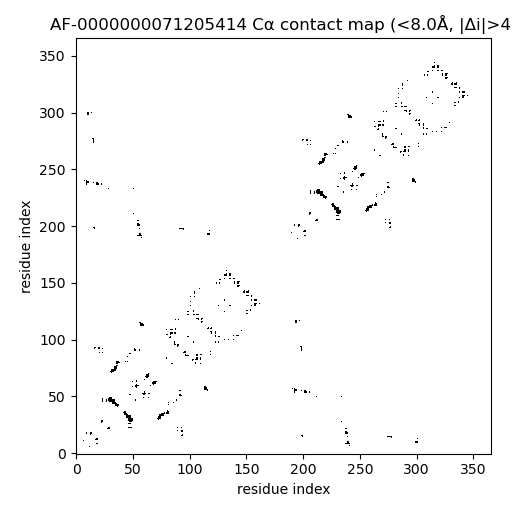2 SER A N 1
ATOM 798 C CA . SER A 1 102 ? -5.074 -24.031 -14.32 1 90.31 102 SER A CA 1
ATOM 799 C C . SER A 1 102 ? -3.938 -23.469 -13.469 1 90.31 102 SER A C 1
ATOM 801 O O . SER A 1 102 ? -2.818 -23.984 -13.508 1 90.31 102 SER A O 1
ATOM 803 N N . ASN A 1 103 ? -4.23 -22.438 -12.633 1 93.94 103 ASN A N 1
ATOM 804 C CA . ASN A 1 103 ? -3.102 -21.812 -11.953 1 93.94 103 ASN A CA 1
ATOM 805 C C . ASN A 1 103 ? -3.215 -21.953 -10.438 1 93.94 103 ASN A C 1
ATOM 807 O O . ASN A 1 103 ? -2.248 -21.703 -9.711 1 93.94 103 ASN A O 1
ATOM 811 N N . VAL A 1 104 ? -4.371 -22.375 -9.914 1 96.81 104 VAL A N 1
ATOM 812 C CA . VAL A 1 104 ? -4.656 -22.312 -8.484 1 96.81 104 VAL A CA 1
ATOM 813 C C . VAL A 1 104 ? -3.641 -23.156 -7.711 1 96.81 104 VAL A C 1
ATOM 815 O O . VAL A 1 104 ? -3.152 -22.734 -6.656 1 96.81 104 VAL A O 1
ATOM 818 N N . MET A 1 105 ? -3.27 -24.312 -8.172 1 96.44 105 MET A N 1
ATOM 819 C CA . MET A 1 105 ? -2.359 -25.188 -7.43 1 96.44 105 MET A CA 1
ATOM 820 C C . MET A 1 105 ? -0.948 -24.609 -7.414 1 96.44 105 MET A C 1
ATOM 822 O O . MET A 1 105 ? -0.234 -24.734 -6.418 1 96.44 105 MET A O 1
ATOM 826 N N . GLU A 1 106 ? -0.575 -24.047 -8.453 1 95.69 106 GLU A N 1
ATOM 827 C CA . GLU A 1 106 ? 0.732 -23.391 -8.5 1 95.69 106 GLU A CA 1
ATOM 828 C C . GLU A 1 106 ? 0.785 -22.188 -7.574 1 95.69 106 GLU A C 1
ATOM 830 O O . GLU A 1 106 ? 1.771 -21.984 -6.859 1 95.69 106 GLU A O 1
ATOM 835 N N . VAL A 1 107 ? -0.227 -21.328 -7.617 1 98.06 107 VAL A N 1
ATOM 836 C CA . VAL A 1 107 ? -0.301 -20.172 -6.727 1 98.06 107 VAL A CA 1
ATOM 837 C C . VAL A 1 107 ? -0.292 -20.641 -5.273 1 98.06 107 VAL A C 1
ATOM 839 O O . VAL A 1 107 ? 0.361 -20.031 -4.422 1 98.06 107 VAL A O 1
ATOM 842 N N . LEU A 1 108 ? -1 -21.734 -5.039 1 98.25 108 LEU A N 1
ATOM 843 C CA . LEU A 1 108 ? -1.018 -22.312 -3.701 1 98.25 108 LEU A CA 1
ATOM 844 C C . LEU A 1 108 ? 0.382 -22.734 -3.275 1 98.25 108 LEU A C 1
ATOM 846 O O . LEU A 1 108 ? 0.795 -22.484 -2.141 1 98.25 108 LEU A O 1
ATOM 850 N N . TYR A 1 109 ? 1.085 -23.359 -4.145 1 97.44 109 TYR A N 1
ATOM 851 C CA . TYR A 1 109 ? 2.463 -23.766 -3.898 1 97.44 109 TYR A CA 1
ATOM 852 C C . TYR A 1 109 ? 3.34 -22.562 -3.564 1 97.44 109 TYR A C 1
ATOM 854 O O . TYR A 1 109 ? 4.078 -22.594 -2.578 1 97.44 109 TYR A O 1
ATOM 862 N N . LEU A 1 110 ? 3.271 -21.531 -4.344 1 98 110 LEU A N 1
ATOM 863 C CA . LEU A 1 110 ? 4.07 -20.328 -4.141 1 98 110 LEU A CA 1
ATOM 864 C C . LEU A 1 110 ? 3.688 -19.641 -2.832 1 98 110 LEU A C 1
ATOM 866 O O . LEU A 1 110 ? 4.555 -19.125 -2.121 1 98 110 LEU A O 1
ATOM 870 N N . ALA A 1 111 ? 2.385 -19.609 -2.561 1 98.31 111 ALA A N 1
ATOM 871 C CA . ALA A 1 111 ? 1.911 -19.016 -1.308 1 98.31 111 ALA A CA 1
ATOM 872 C C . ALA A 1 111 ? 2.539 -19.719 -0.106 1 98.31 111 ALA A C 1
ATOM 874 O O . ALA A 1 111 ? 2.922 -19.078 0.87 1 98.31 111 ALA A O 1
ATOM 875 N N . ASP A 1 112 ? 2.621 -21 -0.207 1 97.12 112 ASP A N 1
ATOM 876 C CA . ASP A 1 112 ? 3.252 -21.766 0.859 1 97.12 112 ASP A CA 1
ATOM 877 C C . ASP A 1 112 ? 4.754 -21.5 0.918 1 97.12 112 ASP A C 1
ATOM 879 O O . ASP A 1 112 ? 5.297 -21.219 1.988 1 97.12 112 ASP A O 1
ATOM 883 N N . LYS A 1 113 ? 5.387 -21.516 -0.141 1 96.69 113 LYS A N 1
ATOM 884 C CA . LYS A 1 113 ? 6.832 -21.344 -0.267 1 96.69 113 LYS A CA 1
ATOM 885 C C . LYS A 1 113 ? 7.277 -19.984 0.281 1 96.69 113 LYS A C 1
ATOM 887 O O . LYS A 1 113 ? 8.328 -19.891 0.918 1 96.69 113 LYS A O 1
ATOM 892 N N . TYR A 1 114 ? 6.457 -19.016 0.053 1 97.12 114 TYR A N 1
ATOM 893 C CA . TYR A 1 114 ? 6.859 -17.656 0.427 1 97.12 114 TYR A CA 1
ATOM 894 C C . TYR A 1 114 ? 6.07 -17.172 1.633 1 97.12 114 TYR A C 1
ATOM 896 O O . TYR A 1 114 ? 6.066 -15.969 1.936 1 97.12 114 TYR A O 1
ATOM 904 N N . MET A 1 115 ? 5.336 -18.078 2.287 1 97.31 115 MET A N 1
ATOM 905 C CA . MET A 1 115 ? 4.656 -17.828 3.555 1 97.31 115 MET A CA 1
ATOM 906 C C . MET A 1 115 ? 3.637 -16.703 3.416 1 97.31 115 MET A C 1
ATOM 908 O O . MET A 1 115 ? 3.727 -15.688 4.113 1 97.31 115 MET A O 1
ATOM 912 N N . LEU A 1 116 ? 2.66 -16.938 2.6 1 98.06 116 LEU A N 1
ATOM 913 C CA . LEU A 1 116 ? 1.554 -16.016 2.35 1 98.06 116 LEU A CA 1
ATOM 914 C C . LEU A 1 116 ? 0.222 -16.656 2.734 1 98.06 116 LEU A C 1
ATOM 916 O O . LEU A 1 116 ? -0.552 -17.047 1.865 1 98.06 116 LEU A O 1
ATOM 920 N N . PRO A 1 117 ? -0.105 -16.625 3.973 1 97.75 117 PRO A N 1
ATOM 921 C CA . PRO A 1 117 ? -1.29 -17.344 4.426 1 97.75 117 PRO A CA 1
ATOM 922 C C . PRO A 1 117 ? -2.584 -16.797 3.828 1 97.75 117 PRO A C 1
ATOM 924 O O . PRO A 1 117 ? -3.512 -17.562 3.549 1 97.75 117 PRO A O 1
ATOM 927 N N . LEU A 1 118 ? -2.66 -15.516 3.672 1 98.19 118 LEU A N 1
ATOM 928 C CA . LEU A 1 118 ? -3.887 -14.961 3.115 1 98.19 118 LEU A CA 1
ATOM 929 C C . LEU A 1 118 ? -4.074 -15.391 1.665 1 98.19 118 LEU A C 1
ATOM 931 O O . LEU A 1 118 ? -5.199 -15.625 1.222 1 98.19 118 LEU A O 1
ATOM 935 N N . LEU A 1 119 ? -2.998 -15.445 0.92 1 98.62 119 LEU A N 1
ATOM 936 C CA . LEU A 1 119 ? -3.08 -15.938 -0.452 1 98.62 119 LEU A CA 1
ATOM 937 C C . LEU A 1 119 ? -3.463 -17.406 -0.482 1 98.62 119 LEU A C 1
ATOM 939 O O . LEU A 1 119 ? -4.234 -17.844 -1.345 1 98.62 119 LEU A O 1
ATOM 943 N N . GLN A 1 120 ? -2.943 -18.203 0.458 1 98.25 120 GLN A N 1
ATOM 944 C CA . GLN A 1 120 ? -3.352 -19.594 0.584 1 98.25 120 GLN A CA 1
ATOM 945 C C . GLN A 1 120 ? -4.859 -19.703 0.799 1 98.25 120 GLN A C 1
ATOM 947 O O . GLN A 1 120 ? -5.527 -20.516 0.142 1 98.25 120 GLN A O 1
ATOM 952 N N . ASP A 1 121 ? -5.285 -18.906 1.68 1 98.19 121 ASP A N 1
ATOM 953 C CA . ASP A 1 121 ? -6.711 -18.922 1.991 1 98.19 121 ASP A CA 1
ATOM 954 C C . ASP A 1 121 ? -7.551 -18.641 0.749 1 98.19 121 ASP A C 1
ATOM 956 O O . ASP A 1 121 ? -8.578 -19.266 0.527 1 98.19 121 ASP A O 1
ATOM 960 N N . LYS A 1 122 ? -7.105 -17.641 -0.034 1 98.5 122 LYS A N 1
ATOM 961 C CA . LYS A 1 122 ? -7.82 -17.312 -1.266 1 98.5 122 LYS A CA 1
ATOM 962 C C . LYS A 1 122 ? -7.848 -18.516 -2.217 1 98.5 122 LYS A C 1
ATOM 964 O O . LYS A 1 122 ? -8.852 -18.75 -2.893 1 98.5 122 LYS A O 1
ATOM 969 N N . CYS A 1 123 ? -6.758 -19.25 -2.287 1 98.44 123 CYS A N 1
ATOM 970 C CA . CYS A 1 123 ? -6.699 -20.438 -3.137 1 98.44 123 CYS A CA 1
ATOM 971 C C . CYS A 1 123 ? -7.656 -21.516 -2.641 1 98.44 123 CYS A C 1
ATOM 973 O O . CYS A 1 123 ? -8.391 -22.109 -3.432 1 98.44 123 CYS A O 1
ATOM 975 N N . TYR A 1 124 ? -7.723 -21.719 -1.35 1 98 124 TYR A N 1
ATOM 976 C CA . TYR A 1 124 ? -8.625 -22.703 -0.78 1 98 124 TYR A CA 1
ATOM 977 C C . TYR A 1 124 ? -10.078 -22.312 -0.997 1 98 124 TYR A C 1
ATOM 979 O O . TYR A 1 124 ? -10.922 -23.172 -1.303 1 98 124 TYR A O 1
ATOM 987 N N . GLU A 1 125 ? -10.289 -21.047 -0.804 1 98.06 125 GLU A N 1
ATOM 988 C CA . GLU A 1 125 ? -11.641 -20.562 -1.059 1 98.06 125 GLU A CA 1
ATOM 989 C C . GLU A 1 125 ? -12.047 -20.797 -2.508 1 98.06 125 GLU A C 1
ATOM 991 O O . GLU A 1 125 ? -13.18 -21.219 -2.775 1 98.06 125 GLU A O 1
ATOM 996 N N . TYR A 1 126 ? -11.188 -20.516 -3.363 1 97.75 126 TYR A N 1
ATOM 997 C CA . TYR A 1 126 ? -11.461 -20.766 -4.773 1 97.75 126 TYR A CA 1
ATOM 998 C C . TYR A 1 126 ? -11.758 -22.234 -5.035 1 97.75 126 TYR A C 1
ATOM 1000 O O . TYR A 1 126 ? -12.727 -22.562 -5.711 1 97.75 126 TYR A O 1
ATOM 1008 N N . LEU A 1 127 ? -10.93 -23.109 -4.531 1 96.81 127 LEU A N 1
ATOM 1009 C CA . LEU A 1 127 ? -11.102 -24.547 -4.723 1 96.81 127 LEU A CA 1
ATOM 1010 C C . LEU A 1 127 ? -12.43 -25.016 -4.145 1 96.81 127 LEU A C 1
ATOM 1012 O O . LEU A 1 127 ? -13.148 -25.797 -4.773 1 96.81 127 LEU A O 1
ATOM 1016 N N . ALA A 1 128 ? -12.773 -24.516 -3.051 1 95.62 128 ALA A N 1
ATOM 1017 C CA . ALA A 1 128 ? -14.016 -24.906 -2.387 1 95.62 128 ALA A CA 1
ATOM 1018 C C . ALA A 1 128 ? -15.227 -24.453 -3.197 1 95.62 128 ALA A C 1
ATOM 1020 O O . ALA A 1 128 ? -16.219 -25.188 -3.293 1 95.62 128 ALA A O 1
ATOM 1021 N N . ASP A 1 129 ? -15.078 -23.328 -3.818 1 95.69 129 ASP A N 1
ATOM 1022 C CA . ASP A 1 129 ? -16.234 -22.703 -4.453 1 95.69 129 ASP A CA 1
ATOM 1023 C C . ASP A 1 129 ? -16.344 -23.094 -5.922 1 95.69 129 ASP A C 1
ATOM 1025 O O . ASP A 1 129 ? -17.422 -23.094 -6.496 1 95.69 129 ASP A O 1
ATOM 1029 N N . ASN A 1 130 ? -15.195 -23.484 -6.539 1 94.5 130 ASN A N 1
ATOM 1030 C CA . ASN A 1 130 ? -15.211 -23.5 -7.996 1 94.5 130 ASN A CA 1
ATOM 1031 C C . ASN A 1 130 ? -14.797 -24.875 -8.539 1 94.5 130 ASN A C 1
ATOM 1033 O O . ASN A 1 130 ? -14.93 -25.141 -9.734 1 94.5 130 ASN A O 1
ATOM 1037 N N . LEU A 1 131 ? -14.312 -25.719 -7.719 1 91.06 131 LEU A N 1
ATOM 1038 C CA . LEU A 1 131 ? -13.828 -27 -8.195 1 91.06 131 LEU A CA 1
ATOM 1039 C C . LEU A 1 131 ? -14.984 -27.859 -8.727 1 91.06 131 LEU A C 1
ATOM 1041 O O . LEU A 1 131 ? -16.016 -28 -8.055 1 91.06 131 LEU A O 1
ATOM 1045 N N . THR A 1 132 ? -14.867 -28.312 -9.914 1 88.38 132 THR A N 1
ATOM 1046 C CA . THR A 1 132 ? -15.844 -29.219 -10.508 1 88.38 132 THR A CA 1
ATOM 1047 C C . THR A 1 132 ? -15.273 -30.641 -10.609 1 88.38 132 THR A C 1
ATOM 1049 O O . THR A 1 132 ? -14.062 -30.844 -10.469 1 88.38 132 THR A O 1
ATOM 1052 N N . PRO A 1 133 ? -16.094 -31.594 -10.898 1 87.81 133 PRO A N 1
ATOM 1053 C CA . PRO A 1 133 ? -15.602 -32.969 -11.062 1 87.81 133 PRO A CA 1
ATOM 1054 C C . PRO A 1 133 ? -14.57 -33.094 -12.18 1 87.81 133 PRO A C 1
ATOM 1056 O O . PRO A 1 133 ? -13.617 -33.875 -12.062 1 87.81 133 PRO A O 1
ATOM 1059 N N . ASP A 1 134 ? -14.766 -32.312 -13.156 1 87.06 134 ASP A N 1
ATOM 1060 C CA . ASP A 1 134 ? -13.828 -32.344 -14.273 1 87.06 134 ASP A CA 1
ATOM 1061 C C . ASP A 1 134 ? -12.461 -31.797 -13.852 1 87.06 134 ASP A C 1
ATOM 1063 O O . ASP A 1 134 ? -11.43 -32.25 -14.359 1 87.06 134 ASP A O 1
ATOM 1067 N N . ASP A 1 135 ? -12.414 -30.953 -12.875 1 90 135 ASP A N 1
ATOM 1068 C CA . ASP A 1 135 ? -11.172 -30.328 -12.398 1 90 135 ASP A CA 1
ATOM 1069 C C . ASP A 1 135 ? -10.383 -31.297 -11.523 1 90 135 ASP A C 1
ATOM 1071 O O . ASP A 1 135 ? -9.164 -31.188 -11.406 1 90 135 ASP A O 1
ATOM 1075 N N . VAL A 1 136 ? -11.062 -32.188 -10.953 1 91.12 136 VAL A N 1
ATOM 1076 C CA . VAL A 1 136 ? -10.469 -33.062 -9.93 1 91.12 136 VAL A CA 1
ATOM 1077 C C . VAL A 1 136 ? -9.344 -33.906 -10.547 1 91.12 136 VAL A C 1
ATOM 1079 O O . VAL A 1 136 ? -8.312 -34.125 -9.906 1 91.12 136 VAL A O 1
ATOM 1082 N N . PHE A 1 137 ? -9.516 -34.281 -11.781 1 89.56 137 PHE A N 1
ATOM 1083 C CA . PHE A 1 137 ? -8.531 -35.125 -12.438 1 89.56 137 PHE A CA 1
ATOM 1084 C C . PHE A 1 137 ? -7.211 -34.406 -12.625 1 89.56 137 PHE A C 1
ATOM 1086 O O . PHE A 1 137 ? -6.145 -35 -12.672 1 89.56 137 PHE A O 1
ATOM 1093 N N . THR A 1 138 ? -7.309 -33.125 -12.664 1 91.88 138 THR A N 1
ATOM 1094 C CA . THR A 1 138 ? -6.117 -32.312 -12.883 1 91.88 138 THR A CA 1
ATOM 1095 C C . THR A 1 138 ? -5.582 -31.797 -11.555 1 91.88 138 THR A C 1
ATOM 1097 O O . THR A 1 138 ? -4.367 -31.766 -11.328 1 91.88 138 THR A O 1
ATOM 1100 N N . VAL A 1 139 ? -6.367 -31.422 -10.625 1 95.12 139 VAL A N 1
ATOM 1101 C CA . VAL A 1 139 ? -6.004 -30.734 -9.391 1 95.12 139 VAL A CA 1
ATOM 1102 C C . VAL A 1 139 ? -5.523 -31.75 -8.352 1 95.12 139 VAL A C 1
ATOM 1104 O O . VAL A 1 139 ? -4.559 -31.484 -7.629 1 95.12 139 VAL A O 1
ATOM 1107 N N . LEU A 1 140 ? -6.117 -32.906 -8.352 1 94.88 140 LEU A N 1
ATOM 1108 C CA . LEU A 1 140 ? -5.836 -33.875 -7.297 1 94.88 140 LEU A CA 1
ATOM 1109 C C . LEU A 1 140 ? -4.391 -34.375 -7.383 1 94.88 140 LEU A C 1
ATOM 1111 O O . LEU A 1 140 ? -3.672 -34.344 -6.383 1 94.88 140 LEU A O 1
ATOM 1115 N N . PRO A 1 141 ? -3.918 -34.812 -8.523 1 96 141 PRO A N 1
ATOM 1116 C CA . PRO A 1 141 ? -2.518 -35.25 -8.594 1 96 141 PRO A CA 1
ATOM 1117 C C . PRO A 1 141 ? -1.549 -34.125 -8.156 1 96 141 PRO A C 1
ATOM 1119 O O . PRO A 1 141 ? -0.52 -34.438 -7.539 1 96 141 PRO A O 1
ATOM 1122 N N . GLN A 1 142 ? -1.813 -32.906 -8.477 1 95.38 142 GLN A N 1
ATOM 1123 C CA . GLN A 1 142 ? -0.971 -31.781 -8.07 1 95.38 142 GLN A CA 1
ATOM 1124 C C . GLN A 1 142 ? -0.977 -31.609 -6.555 1 95.38 142 GLN A C 1
ATOM 1126 O O . GLN A 1 142 ? 0.073 -31.406 -5.945 1 95.38 142 GLN A O 1
ATOM 1131 N N . ALA A 1 143 ? -2.172 -31.656 -5.969 1 96.25 143 ALA A N 1
ATOM 1132 C CA . ALA A 1 143 ? -2.301 -31.562 -4.516 1 96.25 143 ALA A CA 1
ATOM 1133 C C . ALA A 1 143 ? -1.498 -32.656 -3.82 1 96.25 143 ALA A C 1
ATOM 1135 O O . ALA A 1 143 ? -0.84 -32.406 -2.807 1 96.25 143 ALA A O 1
ATOM 1136 N N . GLN A 1 144 ? -1.533 -33.812 -4.391 1 95.81 144 GLN A N 1
ATOM 1137 C CA . GLN A 1 144 ? -0.791 -34.938 -3.85 1 95.81 144 GLN A CA 1
ATOM 1138 C C . GLN A 1 144 ? 0.714 -34.719 -3.975 1 95.81 144 GLN A C 1
ATOM 1140 O O . GLN A 1 144 ? 1.466 -35 -3.033 1 95.81 144 GLN A O 1
ATOM 1145 N N . GLN A 1 145 ? 1.115 -34.281 -5.082 1 94.62 145 GLN A N 1
ATOM 1146 C CA . GLN A 1 145 ? 2.527 -34 -5.324 1 94.62 145 GLN A CA 1
ATOM 1147 C C . GLN A 1 145 ? 3.057 -32.969 -4.336 1 94.62 145 GLN A C 1
ATOM 1149 O O . GLN A 1 145 ? 4.203 -33.062 -3.895 1 94.62 145 GLN A O 1
ATOM 1154 N N . LEU A 1 146 ? 2.188 -32.031 -3.979 1 94.69 146 LEU A N 1
ATOM 1155 C CA . LEU A 1 146 ? 2.562 -30.953 -3.066 1 94.69 146 LEU A CA 1
ATOM 1156 C C . LEU A 1 146 ? 2.326 -31.375 -1.616 1 94.69 146 LEU A C 1
ATOM 1158 O O . LEU A 1 146 ? 2.562 -30.578 -0.697 1 94.69 146 LEU A O 1
ATOM 1162 N N . ASN A 1 147 ? 1.875 -32.594 -1.427 1 95.38 147 ASN A N 1
ATOM 1163 C CA . ASN A 1 147 ? 1.514 -33.094 -0.102 1 95.38 147 ASN A CA 1
ATOM 1164 C C . ASN A 1 147 ? 0.593 -32.094 0.626 1 95.38 147 ASN A C 1
ATOM 1166 O O . ASN A 1 147 ? 0.767 -31.859 1.82 1 95.38 147 ASN A O 1
ATOM 1170 N N . ASN A 1 148 ? -0.317 -31.484 -0.119 1 96.81 148 ASN A N 1
ATOM 1171 C CA . ASN A 1 148 ? -1.291 -30.562 0.45 1 96.81 148 ASN A CA 1
ATOM 1172 C C . ASN A 1 148 ? -2.594 -31.266 0.812 1 96.81 148 ASN A C 1
ATOM 1174 O O . ASN A 1 148 ? -3.463 -31.438 -0.041 1 96.81 148 ASN A O 1
ATOM 1178 N N . THR A 1 149 ? -2.744 -31.578 1.981 1 96.5 149 THR A N 1
ATOM 1179 C CA . THR A 1 149 ? -3.852 -32.406 2.461 1 96.5 149 THR A CA 1
ATOM 1180 C C . THR A 1 149 ? -5.176 -31.656 2.32 1 96.5 149 THR A C 1
ATOM 1182 O O . THR A 1 149 ? -6.195 -32.25 1.965 1 96.5 149 THR A O 1
ATOM 1185 N N . ARG A 1 150 ? -5.082 -30.438 2.582 1 97.06 150 ARG A N 1
ATOM 1186 C CA . ARG A 1 150 ? -6.316 -29.656 2.52 1 97.06 150 ARG A CA 1
ATOM 1187 C C . ARG A 1 150 ? -6.852 -29.594 1.095 1 97.06 150 ARG A C 1
ATOM 1189 O O . ARG A 1 150 ? -8.047 -29.797 0.867 1 97.06 150 ARG A O 1
ATOM 1196 N N . ALA A 1 151 ? -6.047 -29.297 0.167 1 96.56 151 ALA A N 1
ATOM 1197 C CA . ALA A 1 151 ? -6.457 -29.281 -1.235 1 96.56 151 ALA A CA 1
ATOM 1198 C C . ALA A 1 151 ? -6.977 -30.641 -1.672 1 96.56 151 ALA A C 1
ATOM 1200 O O . ALA A 1 151 ? -7.953 -30.734 -2.42 1 96.56 151 ALA A O 1
ATOM 1201 N N . GLU A 1 152 ? -6.316 -31.734 -1.196 1 96.12 152 GLU A N 1
ATOM 1202 C CA . GLU A 1 152 ? -6.785 -33.094 -1.502 1 96.12 152 GLU A CA 1
ATOM 1203 C C . GLU A 1 152 ? -8.195 -33.312 -0.97 1 96.12 152 GLU A C 1
ATOM 1205 O O . GLU A 1 152 ? -9.047 -33.844 -1.678 1 96.12 152 GLU A O 1
ATOM 1210 N N . GLU A 1 153 ? -8.344 -32.938 0.207 1 96.31 153 GLU A N 1
ATOM 1211 C CA . GLU A 1 153 ? -9.648 -33.094 0.842 1 96.31 153 GLU A CA 1
ATOM 1212 C C . GLU A 1 153 ? -10.742 -32.375 0.061 1 96.31 153 GLU A C 1
ATOM 1214 O O . GLU A 1 153 ? -11.844 -32.906 -0.107 1 96.31 153 GLU A O 1
ATOM 1219 N N . LEU A 1 154 ? -10.484 -31.203 -0.371 1 95.44 154 LEU A N 1
ATOM 1220 C CA . LEU A 1 154 ? -11.453 -30.438 -1.149 1 95.44 154 LEU A CA 1
ATOM 1221 C C . LEU A 1 154 ? -11.805 -31.172 -2.443 1 95.44 154 LEU A C 1
ATOM 1223 O O . LEU A 1 154 ? -12.969 -31.188 -2.855 1 95.44 154 LEU A O 1
ATOM 1227 N N . CYS A 1 155 ? -10.867 -31.812 -3.059 1 93.38 155 CYS A N 1
ATOM 1228 C CA . CYS A 1 155 ? -11.102 -32.594 -4.262 1 93.38 155 CYS A CA 1
ATOM 1229 C C . CYS A 1 155 ? -11.977 -33.812 -3.951 1 93.38 155 CYS A C 1
ATOM 1231 O O . CYS A 1 155 ? -12.922 -34.094 -4.691 1 93.38 155 CYS A O 1
ATOM 1233 N N . TRP A 1 156 ? -11.719 -34.469 -2.881 1 92.06 156 TRP A N 1
ATOM 1234 C CA . TRP A 1 156 ? -12.469 -35.656 -2.506 1 92.06 156 TRP A CA 1
ATOM 1235 C C . TRP A 1 156 ? -13.914 -35.312 -2.16 1 92.06 156 TRP A C 1
ATOM 1237 O O . TRP A 1 156 ? -14.828 -36.094 -2.447 1 92.06 156 TRP A O 1
ATOM 1247 N N . ASN A 1 157 ? -14.062 -34.125 -1.577 1 92.81 157 ASN A N 1
ATOM 1248 C CA . ASN A 1 157 ? -15.406 -33.656 -1.271 1 92.81 157 ASN A CA 1
ATOM 1249 C C . ASN A 1 157 ? -16.25 -33.5 -2.537 1 92.81 157 ASN A C 1
ATOM 1251 O O . ASN A 1 157 ? -17.438 -33.812 -2.541 1 92.81 157 ASN A O 1
ATOM 1255 N N . VAL A 1 158 ? -15.672 -33.062 -3.561 1 90.69 158 VAL A N 1
ATOM 1256 C CA . VAL A 1 158 ? -16.359 -32.875 -4.828 1 90.69 158 VAL A CA 1
ATOM 1257 C C . VAL A 1 158 ? -16.75 -34.25 -5.41 1 90.69 158 VAL A C 1
ATOM 1259 O O . VAL A 1 158 ? -17.875 -34.406 -5.898 1 90.69 158 VAL A O 1
ATOM 1262 N N . VAL A 1 159 ? -15.906 -35.219 -5.344 1 87.25 159 VAL A N 1
ATOM 1263 C CA . VAL A 1 159 ? -16.141 -36.562 -5.867 1 87.25 159 VAL A CA 1
ATOM 1264 C C . VAL A 1 159 ? -17.234 -37.25 -5.051 1 87.25 159 VAL A C 1
ATOM 1266 O O . VAL A 1 159 ? -18.141 -37.875 -5.609 1 87.25 159 VAL A O 1
ATOM 1269 N N . ASP A 1 160 ? -17.125 -37.094 -3.771 1 86.81 160 ASP A N 1
ATOM 1270 C CA . ASP A 1 160 ? -18.094 -37.719 -2.877 1 86.81 160 ASP A CA 1
ATOM 1271 C C . ASP A 1 160 ? -19.5 -37.156 -3.094 1 86.81 160 ASP A C 1
ATOM 1273 O O . ASP A 1 160 ? -20.484 -37.906 -3.111 1 86.81 160 ASP A O 1
ATOM 1277 N N . PHE A 1 161 ? -19.562 -35.906 -3.217 1 83.62 161 PHE A N 1
ATOM 1278 C CA . PHE A 1 161 ? -20.844 -35.25 -3.424 1 83.62 161 PHE A CA 1
ATOM 1279 C C . PHE A 1 161 ? -21.469 -35.688 -4.742 1 83.62 161 PHE A C 1
ATOM 1281 O O . PHE A 1 161 ? -22.672 -35.969 -4.805 1 83.62 161 PHE A O 1
ATOM 1288 N N . GLN A 1 162 ? -20.719 -35.781 -5.777 1 77.88 162 GLN A N 1
ATOM 1289 C CA . GLN A 1 162 ? -21.219 -36.188 -7.082 1 77.88 162 GLN A CA 1
ATOM 1290 C C . GLN A 1 162 ? -21.641 -37.656 -7.066 1 77.88 162 GLN A C 1
ATOM 1292 O O . GLN A 1 162 ? -22.656 -38.031 -7.668 1 77.88 162 GLN A O 1
ATOM 1297 N N . THR A 1 163 ? -20.875 -38.438 -6.387 1 78.06 163 THR A N 1
ATOM 1298 C CA . THR A 1 163 ? -21.203 -39.844 -6.285 1 78.06 163 THR A CA 1
ATOM 1299 C C . THR A 1 163 ? -22.5 -40.031 -5.516 1 78.06 163 THR A C 1
ATOM 1301 O O . THR A 1 163 ? -23.359 -40.844 -5.914 1 78.06 163 THR A O 1
ATOM 1304 N N . HIS A 1 164 ? -22.625 -39.25 -4.52 1 76.12 164 HIS A N 1
ATOM 1305 C CA . HIS A 1 164 ? -23.859 -39.344 -3.74 1 76.12 164 HIS A CA 1
ATOM 1306 C C . HIS A 1 164 ? -25.047 -38.875 -4.559 1 76.12 164 HIS A C 1
ATOM 1308 O O . HIS A 1 164 ? -26.125 -39.469 -4.512 1 76.12 164 HIS A O 1
ATOM 1314 N N . GLN A 1 165 ? -24.875 -37.844 -5.32 1 73.62 165 GLN A N 1
ATOM 1315 C CA . GLN A 1 165 ? -25.953 -37.312 -6.156 1 73.62 165 GLN A CA 1
ATOM 1316 C C . GLN A 1 165 ? -26.312 -38.312 -7.25 1 73.62 165 GLN A C 1
ATOM 1318 O O . GLN A 1 165 ? -27.5 -38.5 -7.559 1 73.62 165 GLN A O 1
ATOM 1323 N N . ALA A 1 166 ? -25.312 -38.938 -7.762 1 68.44 166 ALA A N 1
ATOM 1324 C CA . ALA A 1 166 ? -25.531 -39.938 -8.805 1 68.44 166 ALA A CA 1
ATOM 1325 C C . ALA A 1 166 ? -26.266 -41.156 -8.25 1 68.44 166 ALA A C 1
ATOM 1327 O O . ALA A 1 166 ? -27.172 -41.688 -8.891 1 68.44 166 ALA A O 1
ATOM 1328 N N . VAL A 1 167 ? -25.906 -41.5 -7.086 1 71.38 167 VAL A N 1
ATOM 1329 C CA . VAL A 1 167 ? -26.5 -42.688 -6.457 1 71.38 167 VAL A CA 1
ATOM 1330 C C . VAL A 1 167 ? -27.938 -42.375 -6.043 1 71.38 167 VAL A C 1
ATOM 1332 O O . VAL A 1 167 ? -28.828 -43.188 -6.273 1 71.38 167 VAL A O 1
ATOM 1335 N N . THR A 1 168 ? -28.109 -41.188 -5.539 1 70.25 168 THR A N 1
ATOM 1336 C CA . THR A 1 168 ? -29.453 -40.812 -5.109 1 70.25 168 THR A CA 1
ATOM 1337 C C . THR A 1 168 ? -30.375 -40.625 -6.309 1 70.25 168 THR A C 1
ATOM 1339 O O . THR A 1 168 ? -31.547 -41 -6.25 1 70.25 168 THR A O 1
ATOM 1342 N N . SER A 1 169 ? -29.859 -40.094 -7.336 1 67.56 169 SER A N 1
ATOM 1343 C CA . SER A 1 169 ? -30.641 -39.938 -8.555 1 67.56 169 SER A CA 1
ATOM 1344 C C . SER A 1 169 ? -31 -41.281 -9.164 1 67.56 169 SER A C 1
ATOM 1346 O O . SER A 1 169 ? -32.125 -41.5 -9.594 1 67.56 169 SER A O 1
ATOM 1348 N N . LYS A 1 170 ? -30.141 -42.25 -9.188 1 67.5 170 LYS A N 1
ATOM 1349 C CA . LYS A 1 170 ? -30.406 -43.594 -9.703 1 67.5 170 LYS A CA 1
ATOM 1350 C C . LYS A 1 170 ? -31.391 -44.344 -8.812 1 67.5 170 LYS A C 1
ATOM 1352 O O . LYS A 1 170 ? -32.281 -45.031 -9.305 1 67.5 170 LYS A O 1
ATOM 1357 N N . ALA A 1 171 ? -31.188 -44.25 -7.551 1 64.12 171 ALA A N 1
ATOM 1358 C CA . ALA A 1 171 ? -32.094 -44.875 -6.59 1 64.12 171 ALA A CA 1
ATOM 1359 C C . ALA A 1 171 ? -33.5 -44.312 -6.715 1 64.12 171 ALA A C 1
ATOM 1361 O O . ALA A 1 171 ? -34.5 -45.062 -6.668 1 64.12 171 ALA A O 1
ATOM 1362 N N . PHE A 1 172 ? -33.469 -43.031 -6.926 1 64.06 172 PHE A N 1
ATOM 1363 C CA . PHE A 1 172 ? -34.75 -42.406 -7.137 1 64.06 172 PHE A CA 1
ATOM 1364 C C . PHE A 1 172 ? -35.406 -42.875 -8.43 1 64.06 172 PHE A C 1
ATOM 1366 O O . PHE A 1 172 ? -36.594 -43.125 -8.469 1 64.06 172 PHE A O 1
ATOM 1373 N N . LEU A 1 173 ? -34.562 -42.969 -9.398 1 64.19 173 LEU A N 1
ATOM 1374 C CA . LEU A 1 173 ? -35.062 -43.469 -10.68 1 64.19 173 LEU A CA 1
ATOM 1375 C C . LEU A 1 173 ? -35.531 -44.906 -10.578 1 64.19 173 LEU A C 1
ATOM 1377 O O . LEU A 1 173 ? -36.531 -45.281 -11.172 1 64.19 173 LEU A O 1
ATOM 1381 N N . ASN A 1 174 ? -34.812 -45.719 -9.859 1 68.31 174 ASN A N 1
ATOM 1382 C CA . ASN A 1 174 ? -35.219 -47.094 -9.68 1 68.31 174 ASN A CA 1
ATOM 1383 C C . ASN A 1 174 ? -36.5 -47.219 -8.859 1 68.31 174 ASN A C 1
ATOM 1385 O O . ASN A 1 174 ? -37.344 -48.062 -9.156 1 68.31 174 ASN A O 1
ATOM 1389 N N . ILE A 1 175 ? -36.688 -46.438 -7.898 1 62.69 175 ILE A N 1
ATOM 1390 C CA . ILE A 1 175 ? -37.906 -46.438 -7.086 1 62.69 175 ILE A CA 1
ATOM 1391 C C . ILE A 1 175 ? -39.094 -45.969 -7.922 1 62.69 175 ILE A C 1
ATOM 1393 O O . ILE A 1 175 ? -40.156 -46.531 -7.859 1 62.69 175 ILE A O 1
ATOM 1397 N N . SER A 1 176 ? -38.812 -45 -8.68 1 64 176 SER A N 1
ATOM 1398 C CA . SER A 1 176 ? -39.875 -44.438 -9.523 1 64 176 SER A CA 1
ATOM 1399 C C . SER A 1 176 ? -40.281 -45.469 -10.586 1 64 176 SER A C 1
ATOM 1401 O O . SER A 1 176 ? -41.469 -45.562 -10.922 1 64 176 SER A O 1
ATOM 1403 N N . ARG A 1 177 ? -39.406 -46.25 -11.086 1 63.88 177 ARG A N 1
ATOM 1404 C CA . ARG A 1 177 ? -39.719 -47.281 -12.078 1 63.88 177 ARG A CA 1
ATOM 1405 C C . ARG A 1 177 ? -40.5 -48.438 -11.453 1 63.88 177 ARG A C 1
ATOM 1407 O O . ARG A 1 177 ? -41.438 -48.969 -12.07 1 63.88 177 ARG A O 1
ATOM 1414 N N . VAL A 1 178 ? -40.219 -48.719 -10.281 1 64 178 VAL A N 1
ATOM 1415 C CA . VAL A 1 178 ? -40.906 -49.812 -9.586 1 64 178 VAL A CA 1
ATOM 1416 C C . VAL A 1 178 ? -42.344 -49.375 -9.242 1 64 178 VAL A C 1
ATOM 1418 O O . VAL A 1 178 ? -43.281 -50.188 -9.375 1 64 178 VAL A O 1
ATOM 1421 N N . VAL A 1 179 ? -42.625 -48.156 -8.992 1 65.38 179 VAL A N 1
ATOM 1422 C CA . VAL A 1 179 ? -43.938 -47.656 -8.656 1 65.38 179 VAL A CA 1
ATOM 1423 C C . VAL A 1 179 ? -44.812 -47.594 -9.914 1 65.38 179 VAL A C 1
ATOM 1425 O O . VAL A 1 179 ? -46 -47.906 -9.883 1 65.38 179 VAL A O 1
ATOM 1428 N N . GLU A 1 180 ? -44.25 -47.281 -10.984 1 63.91 180 GLU A N 1
ATOM 1429 C CA . GLU A 1 180 ? -45 -47.219 -12.227 1 63.91 180 GLU A CA 1
ATOM 1430 C C . GLU A 1 180 ? -45.344 -48.594 -12.758 1 63.91 180 GLU A C 1
ATOM 1432 O O . GLU A 1 180 ? -46.438 -48.781 -13.328 1 63.91 180 GLU A O 1
ATOM 1437 N N . ALA A 1 181 ? -44.531 -49.625 -12.5 1 65.94 181 ALA A N 1
ATOM 1438 C CA . ALA A 1 181 ? -44.812 -50.969 -12.992 1 65.94 181 ALA A CA 1
ATOM 1439 C C . ALA A 1 181 ? -45.906 -51.656 -12.148 1 65.94 181 ALA A C 1
ATOM 1441 O O . ALA A 1 181 ? -46.594 -52.562 -12.633 1 65.94 181 ALA A O 1
ATOM 1442 N N . SER A 1 182 ? -46 -51.188 -11.016 1 62.41 182 SER A N 1
ATOM 1443 C CA . SER A 1 182 ? -47 -51.781 -10.148 1 62.41 182 SER A CA 1
ATOM 1444 C C . SER A 1 182 ? -48.344 -51.125 -10.344 1 62.41 182 SER A C 1
ATOM 1446 O O . SER A 1 182 ? -49.344 -51.594 -9.773 1 62.41 182 SER A O 1
ATOM 1448 N N . SER A 1 183 ? -48.406 -50.125 -11.125 1 50.91 183 SER A N 1
ATOM 1449 C CA . SER A 1 183 ? -49.75 -49.594 -11.453 1 50.91 183 SER A CA 1
ATOM 1450 C C . SER A 1 183 ? -50.25 -50.188 -12.758 1 50.91 183 SER A C 1
ATOM 1452 O O . SER A 1 183 ? -49.5 -50.469 -13.672 1 50.91 183 SER A O 1
ATOM 1454 N N . MET B 1 1 ? 8.57 -28.125 24.422 1 22.03 1 MET B N 1
ATOM 1455 C CA . MET B 1 1 ? 9.211 -27.062 23.641 1 22.03 1 MET B CA 1
ATOM 1456 C C . MET B 1 1 ? 8.172 -26.094 23.094 1 22.03 1 MET B C 1
ATOM 1458 O O . MET B 1 1 ? 7.211 -26.5 22.438 1 22.03 1 MET B O 1
ATOM 1462 N N . ALA B 1 2 ? 7.742 -25.062 23.688 1 30.27 2 ALA B N 1
ATOM 1463 C CA . ALA B 1 2 ? 6.762 -24.062 23.281 1 30.27 2 ALA B CA 1
ATOM 1464 C C . ALA B 1 2 ? 6.945 -23.672 21.812 1 30.27 2 ALA B C 1
ATOM 1466 O O . ALA B 1 2 ? 8.031 -23.25 21.406 1 30.27 2 ALA B O 1
ATOM 1467 N N . GLU B 1 3 ? 6.68 -24.484 20.922 1 31.83 3 GLU B N 1
ATOM 1468 C CA . GLU B 1 3 ? 6.793 -24.125 19.516 1 31.83 3 GLU B CA 1
ATOM 1469 C C . GLU B 1 3 ? 6.438 -22.656 19.281 1 31.83 3 GLU B C 1
ATOM 1471 O O . GLU B 1 3 ? 5.293 -22.25 19.484 1 31.83 3 GLU B O 1
ATOM 1476 N N . ILE B 1 4 ? 7.004 -21.734 19.766 1 38.38 4 ILE B N 1
ATOM 1477 C CA . ILE B 1 4 ? 6.965 -20.281 19.641 1 38.38 4 ILE B CA 1
ATOM 1478 C C . ILE B 1 4 ? 6.598 -19.891 18.203 1 38.38 4 ILE B C 1
ATOM 1480 O O . ILE B 1 4 ? 7.387 -20.094 17.281 1 38.38 4 ILE B O 1
ATOM 1484 N N . GLU B 1 5 ? 5.605 -20.391 17.594 1 42 5 GLU B N 1
ATOM 1485 C CA . GLU B 1 5 ? 5.039 -20.062 16.297 1 42 5 GLU B CA 1
ATOM 1486 C C . GLU B 1 5 ? 5.41 -18.641 15.875 1 42 5 GLU B C 1
ATOM 1488 O O . GLU B 1 5 ? 4.938 -17.672 16.469 1 42 5 GLU B O 1
ATOM 1493 N N . ASN B 1 6 ? 6.637 -18.203 15.812 1 48.47 6 ASN B N 1
ATOM 1494 C CA . ASN B 1 6 ? 7.363 -17 15.422 1 48.47 6 ASN B CA 1
ATOM 1495 C C . ASN B 1 6 ? 6.652 -16.266 14.289 1 48.47 6 ASN B C 1
ATOM 1497 O O . ASN B 1 6 ? 6.801 -16.609 13.117 1 48.47 6 ASN B O 1
ATOM 1501 N N . SER B 1 7 ? 5.406 -15.945 14.43 1 71.75 7 SER B N 1
ATOM 1502 C CA . SER B 1 7 ? 4.48 -15.305 13.508 1 71.75 7 SER B CA 1
ATOM 1503 C C . SER B 1 7 ? 5.066 -14.016 12.945 1 71.75 7 SER B C 1
ATOM 1505 O O . SER B 1 7 ? 5.516 -13.148 13.703 1 71.75 7 SER B O 1
ATOM 1507 N N . SER B 1 8 ? 5.727 -14.086 11.719 1 90.12 8 SER B N 1
ATOM 1508 C CA . SER B 1 8 ? 6.223 -12.922 11 1 90.12 8 SER B CA 1
ATOM 1509 C C . SER B 1 8 ? 5.203 -11.789 11.008 1 90.12 8 SER B C 1
ATOM 1511 O O . SER B 1 8 ? 3.994 -12.031 10.977 1 90.12 8 SER B O 1
ATOM 1513 N N . TRP B 1 9 ? 5.672 -10.617 11.375 1 95.5 9 TRP B N 1
ATOM 1514 C CA . TRP B 1 9 ? 4.781 -9.477 11.539 1 95.5 9 TRP B CA 1
ATOM 1515 C C . TRP B 1 9 ? 3.877 -9.312 10.32 1 95.5 9 TRP B C 1
ATOM 1517 O O . TRP B 1 9 ? 2.734 -8.867 10.445 1 95.5 9 TRP B O 1
ATOM 1527 N N . GLN B 1 10 ? 4.324 -9.789 9.164 1 96.62 10 GLN B N 1
ATOM 1528 C CA . GLN B 1 10 ? 3.582 -9.617 7.918 1 96.62 10 GLN B CA 1
ATOM 1529 C C . GLN B 1 10 ? 2.248 -10.359 7.965 1 96.62 10 GLN B C 1
ATOM 1531 O O . GLN B 1 10 ? 1.245 -9.883 7.438 1 96.62 10 GLN B O 1
ATOM 1536 N N . THR B 1 11 ? 2.262 -11.516 8.664 1 95.81 11 THR B N 1
ATOM 1537 C CA . THR B 1 11 ? 1.087 -12.375 8.641 1 95.81 11 THR B CA 1
ATOM 1538 C C . THR B 1 11 ? 0.041 -11.891 9.641 1 95.81 11 THR B C 1
ATOM 1540 O O . THR B 1 11 ? -1.068 -12.43 9.695 1 95.81 11 THR B O 1
ATOM 1543 N N . GLN B 1 12 ? 0.345 -10.859 10.375 1 96.19 12 GLN B N 1
ATOM 1544 C CA . GLN B 1 12 ? -0.562 -10.305 11.375 1 96.19 12 GLN B CA 1
ATOM 1545 C C . GLN B 1 12 ? -1.53 -9.305 10.742 1 96.19 12 GLN B C 1
ATOM 1547 O O . GLN B 1 12 ? -2.498 -8.883 11.383 1 96.19 12 GLN B O 1
ATOM 1552 N N . PHE B 1 13 ? -1.267 -8.93 9.523 1 96.75 13 PHE B N 1
ATOM 1553 C CA . PHE B 1 13 ? -2.088 -7.93 8.852 1 96.75 13 PHE B CA 1
ATOM 1554 C C . PHE B 1 13 ? -2.785 -8.523 7.633 1 96.75 13 PHE B C 1
ATOM 1556 O O . PHE B 1 13 ? -2.248 -9.422 6.98 1 96.75 13 PHE B O 1
ATOM 1563 N N . SER B 1 14 ? -3.92 -8 7.281 1 96.69 14 SER B N 1
ATOM 1564 C CA . SER B 1 14 ? -4.75 -8.609 6.25 1 96.69 14 SER B CA 1
ATOM 1565 C C . SER B 1 14 ? -4.652 -7.84 4.938 1 96.69 14 SER B C 1
ATOM 1567 O O . SER B 1 14 ? -5.082 -8.336 3.889 1 96.69 14 SER B O 1
ATOM 1569 N N . THR B 1 15 ? -4.09 -6.617 4.984 1 97.88 15 THR B N 1
ATOM 1570 C CA . THR B 1 15 ? -4.031 -5.828 3.762 1 97.88 15 THR B CA 1
ATOM 1571 C C . THR B 1 15 ? -2.637 -5.246 3.559 1 97.88 15 THR B C 1
ATOM 1573 O O . THR B 1 15 ? -1.886 -5.07 4.52 1 97.88 15 THR B O 1
ATOM 1576 N N . LEU B 1 16 ? -2.367 -4.992 2.354 1 98.12 16 LEU B N 1
ATOM 1577 C CA . LEU B 1 16 ? -1.124 -4.328 1.973 1 98.12 16 LEU B CA 1
ATOM 1578 C C . LEU B 1 16 ? -0.979 -2.99 2.689 1 98.12 16 LEU B C 1
ATOM 1580 O O . LEU B 1 16 ? 0.095 -2.67 3.203 1 98.12 16 LEU B O 1
ATOM 1584 N N . ARG B 1 17 ? -2.041 -2.203 2.77 1 98 17 ARG B N 1
ATOM 1585 C CA . ARG B 1 17 ? -2.018 -0.888 3.402 1 98 17 ARG B CA 1
ATOM 1586 C C . ARG B 1 17 ? -1.565 -0.987 4.855 1 98 17 ARG B C 1
ATOM 1588 O O . ARG B 1 17 ? -0.722 -0.208 5.305 1 98 17 ARG B O 1
ATOM 1595 N N . GLU B 1 18 ? -2.123 -1.969 5.562 1 97.94 18 GLU B N 1
ATOM 1596 C CA . GLU B 1 18 ? -1.773 -2.152 6.969 1 97.94 18 GLU B CA 1
ATOM 1597 C C . GLU B 1 18 ? -0.299 -2.512 7.129 1 97.94 18 GLU B C 1
ATOM 1599 O O . GLU B 1 18 ? 0.362 -2.047 8.062 1 97.94 18 GLU B O 1
ATOM 1604 N N . ARG B 1 19 ? 0.163 -3.324 6.285 1 98 19 ARG B N 1
ATOM 1605 C CA . ARG B 1 19 ? 1.561 -3.736 6.355 1 98 19 ARG B CA 1
ATOM 1606 C C . ARG B 1 19 ? 2.492 -2.576 6.023 1 98 19 ARG B C 1
ATOM 1608 O O . ARG B 1 19 ? 3.543 -2.418 6.652 1 98 19 ARG B O 1
ATOM 1615 N N . VAL B 1 20 ? 2.109 -1.749 5.078 1 98.31 20 VAL B N 1
ATOM 1616 C CA . VAL B 1 20 ? 2.891 -0.562 4.742 1 98.31 20 VAL B CA 1
ATOM 1617 C C . VAL B 1 20 ? 2.91 0.395 5.934 1 98.31 20 VAL B C 1
ATOM 1619 O O . VAL B 1 20 ? 3.955 0.96 6.266 1 98.31 20 VAL B O 1
ATOM 1622 N N . GLU B 1 21 ? 1.79 0.568 6.555 1 97.62 21 GLU B N 1
ATOM 1623 C CA . GLU B 1 21 ? 1.719 1.434 7.727 1 97.62 21 GLU B CA 1
ATOM 1624 C C . GLU B 1 21 ? 2.639 0.934 8.836 1 97.62 21 GLU B C 1
ATOM 1626 O O . GLU B 1 21 ? 3.348 1.723 9.469 1 97.62 21 GLU B O 1
ATOM 1631 N N . TYR B 1 22 ? 2.584 -0.344 9.055 1 97.44 22 TYR B N 1
ATOM 1632 C CA . TYR B 1 22 ? 3.463 -0.934 10.055 1 97.44 22 TYR B CA 1
ATOM 1633 C C . TYR B 1 22 ? 4.926 -0.687 9.711 1 97.44 22 TYR B C 1
ATOM 1635 O O . TYR B 1 22 ? 5.719 -0.315 10.578 1 97.44 22 TYR B O 1
ATOM 1643 N N . ALA B 1 23 ? 5.262 -0.903 8.477 1 96.75 23 ALA B N 1
ATOM 1644 C CA . ALA B 1 23 ? 6.633 -0.733 8.008 1 96.75 23 ALA B CA 1
ATOM 1645 C C . ALA B 1 23 ? 7.094 0.713 8.164 1 96.75 23 ALA B C 1
ATOM 1647 O O . ALA B 1 23 ? 8.258 0.972 8.461 1 96.75 23 ALA B O 1
ATOM 1648 N N . PHE B 1 24 ? 6.207 1.67 7.969 1 96.62 24 PHE B N 1
ATOM 1649 C CA . PHE B 1 24 ? 6.496 3.09 8.125 1 96.62 24 PHE B CA 1
ATOM 1650 C C . PHE B 1 24 ? 6.973 3.395 9.539 1 96.62 24 PHE B C 1
ATOM 1652 O O . PHE B 1 24 ? 7.852 4.234 9.734 1 96.62 24 PHE B O 1
ATOM 1659 N N . ASN B 1 25 ? 6.445 2.695 10.438 1 91.5 25 ASN B N 1
ATOM 1660 C CA . ASN B 1 25 ? 6.785 2.916 11.836 1 91.5 25 ASN B CA 1
ATOM 1661 C C . ASN B 1 25 ? 8.047 2.154 12.234 1 91.5 25 ASN B C 1
ATOM 1663 O O . ASN B 1 25 ? 8.492 2.238 13.383 1 91.5 25 ASN B O 1
ATOM 1667 N N . ASN B 1 26 ? 8.562 1.39 11.266 1 89.94 26 ASN B N 1
ATOM 1668 C CA . ASN B 1 26 ? 9.812 0.659 11.422 1 89.94 26 ASN B CA 1
ATOM 1669 C C . ASN B 1 26 ? 10.875 1.153 10.438 1 89.94 26 ASN B C 1
ATOM 1671 O O . ASN B 1 26 ? 10.766 0.923 9.234 1 89.94 26 ASN B O 1
ATOM 1675 N N . SER B 1 27 ? 11.938 1.778 10.891 1 88.69 27 SER B N 1
ATOM 1676 C CA . SER B 1 27 ? 12.922 2.471 10.078 1 88.69 27 SER B CA 1
ATOM 1677 C C . SER B 1 27 ? 13.664 1.497 9.156 1 88.69 27 SER B C 1
ATOM 1679 O O . SER B 1 27 ? 14.281 1.909 8.172 1 88.69 27 SER B O 1
ATOM 1681 N N . LEU B 1 28 ? 13.617 0.207 9.445 1 88.06 28 LEU B N 1
ATOM 1682 C CA . LEU B 1 28 ? 14.289 -0.801 8.633 1 88.06 28 LEU B CA 1
ATOM 1683 C C . LEU B 1 28 ? 13.789 -0.766 7.195 1 88.06 28 LEU B C 1
ATOM 1685 O O . LEU B 1 28 ? 14.523 -1.115 6.27 1 88.06 28 LEU B O 1
ATOM 1689 N N . PHE B 1 29 ? 12.547 -0.272 7.027 1 92.69 29 PHE B N 1
ATOM 1690 C CA . PHE B 1 29 ? 11.922 -0.327 5.711 1 92.69 29 PHE B CA 1
ATOM 1691 C C . PHE B 1 29 ? 11.906 1.051 5.059 1 92.69 29 PHE B C 1
ATOM 1693 O O . PHE B 1 29 ? 11.25 1.254 4.035 1 92.69 29 PHE B O 1
ATOM 1700 N N . CYS B 1 30 ? 12.578 1.956 5.648 1 93.75 30 CYS B N 1
ATOM 1701 C CA . CYS B 1 30 ? 12.68 3.311 5.113 1 93.75 30 CYS B CA 1
ATOM 1702 C C . CYS B 1 30 ? 14.023 3.535 4.445 1 93.75 30 CYS B C 1
ATOM 1704 O O . CYS B 1 30 ? 15.016 2.887 4.797 1 93.75 30 CYS B O 1
ATOM 1706 N N . ASP B 1 31 ? 14.062 4.359 3.43 1 92.5 31 ASP B N 1
ATOM 1707 C CA . ASP B 1 31 ? 15.32 4.551 2.705 1 92.5 31 ASP B CA 1
ATOM 1708 C C . ASP B 1 31 ? 15.578 6.027 2.434 1 92.5 31 ASP B C 1
ATOM 1710 O O . ASP B 1 31 ? 16.453 6.375 1.628 1 92.5 31 ASP B O 1
ATOM 1714 N N . ILE B 1 32 ? 14.828 6.914 3.084 1 94.75 32 ILE B N 1
ATOM 1715 C CA . ILE B 1 32 ? 15.062 8.352 3 1 94.75 32 ILE B CA 1
ATOM 1716 C C . ILE B 1 32 ? 14.734 9.008 4.34 1 94.75 32 ILE B C 1
ATOM 1718 O O . ILE B 1 32 ? 13.859 8.531 5.07 1 94.75 32 ILE B O 1
ATOM 1722 N N . GLU B 1 33 ? 15.406 10.031 4.625 1 95.38 33 GLU B N 1
ATOM 1723 C CA . GLU B 1 33 ? 15.195 10.773 5.863 1 95.38 33 GLU B CA 1
ATOM 1724 C C . GLU B 1 33 ? 14.953 12.25 5.586 1 95.38 33 GLU B C 1
ATOM 1726 O O . GLU B 1 33 ? 15.719 12.883 4.852 1 95.38 33 GLU B O 1
ATOM 1731 N N . PHE B 1 34 ? 13.938 12.781 6.188 1 95.25 34 PHE B N 1
ATOM 1732 C CA . PHE B 1 34 ? 13.648 14.211 6.152 1 95.25 34 PHE B CA 1
ATOM 1733 C C . PHE B 1 34 ? 14.031 14.875 7.469 1 95.25 34 PHE B C 1
ATOM 1735 O O . PHE B 1 34 ? 13.695 14.375 8.547 1 95.25 34 PHE B O 1
ATOM 1742 N N . THR B 1 35 ? 14.727 15.945 7.379 1 94.94 35 THR B N 1
ATOM 1743 C CA . THR B 1 35 ? 15.133 16.672 8.578 1 94.94 35 THR B CA 1
ATOM 1744 C C . THR B 1 35 ? 14.375 17.984 8.703 1 94.94 35 THR B C 1
ATOM 1746 O O . THR B 1 35 ? 14.25 18.734 7.727 1 94.94 35 THR B O 1
ATOM 1749 N N . VAL B 1 36 ? 13.844 18.203 9.867 1 93.75 36 VAL B N 1
ATOM 1750 C CA . VAL B 1 36 ? 13.133 19.438 10.172 1 93.75 36 VAL B CA 1
ATOM 1751 C C . VAL B 1 36 ? 13.602 19.984 11.516 1 93.75 36 VAL B C 1
ATOM 1753 O O . VAL B 1 36 ? 14.18 19.25 12.328 1 93.75 36 VAL B O 1
ATOM 1756 N N . GLU B 1 37 ? 13.406 21.219 11.664 1 88.12 37 GLU B N 1
ATOM 1757 C CA . GLU B 1 37 ? 13.75 21.844 12.945 1 88.12 37 GLU B CA 1
ATOM 1758 C C . GLU B 1 37 ? 12.555 21.828 13.898 1 88.12 37 GLU B C 1
ATOM 1760 O O . GLU B 1 37 ? 11.422 22.094 13.484 1 88.12 37 GLU B O 1
ATOM 176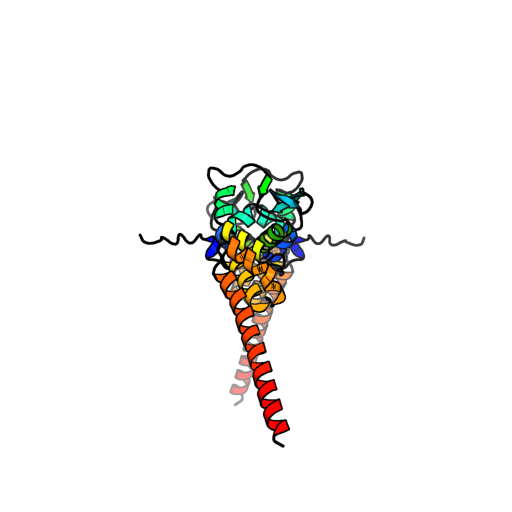5 N N . ASP B 1 38 ? 12.805 21.406 15.086 1 82.19 38 ASP B N 1
ATOM 1766 C CA . ASP B 1 38 ? 11.719 21.438 16.062 1 82.19 38 ASP B CA 1
ATOM 1767 C C . ASP B 1 38 ? 11.602 22.812 16.703 1 82.19 38 ASP B C 1
ATOM 1769 O O . ASP B 1 38 ? 12.273 23.75 16.297 1 82.19 38 ASP B O 1
ATOM 1773 N N . SER B 1 39 ? 10.586 22.953 17.562 1 78.56 39 SER B N 1
ATOM 1774 C CA . SER B 1 39 ? 10.281 24.234 18.188 1 78.56 39 SER B CA 1
ATOM 1775 C C . SER B 1 39 ? 11.492 24.781 18.938 1 78.56 39 SER B C 1
ATOM 1777 O O . SER B 1 39 ? 11.617 26 19.109 1 78.56 39 SER B O 1
ATOM 1779 N N . ASN B 1 40 ? 12.43 23.938 19.359 1 84.94 40 ASN B N 1
ATOM 1780 C CA . ASN B 1 40 ? 13.609 24.344 20.125 1 84.94 40 ASN B CA 1
ATOM 1781 C C . ASN B 1 40 ? 14.805 24.594 19.219 1 84.94 40 ASN B C 1
ATOM 1783 O O . ASN B 1 40 ? 15.898 24.922 19.703 1 84.94 40 ASN B O 1
ATOM 1787 N N . GLY B 1 41 ? 14.664 24.438 18 1 82.62 41 GLY B N 1
ATOM 1788 C CA . GLY B 1 41 ? 15.75 24.625 17.062 1 82.62 41 GLY B CA 1
ATOM 1789 C C . GLY B 1 41 ? 16.562 23.375 16.812 1 82.62 41 GLY B C 1
ATOM 1790 O O . GLY B 1 41 ? 17.547 23.391 16.094 1 82.62 41 GLY B O 1
ATOM 1791 N N . ASP B 1 42 ? 16.141 22.297 17.406 1 89.94 42 ASP B N 1
ATOM 1792 C CA . ASP B 1 42 ? 16.844 21.031 17.234 1 89.94 42 ASP B CA 1
ATOM 1793 C C . ASP B 1 42 ? 16.391 20.312 15.953 1 89.94 42 ASP B C 1
ATOM 1795 O O . ASP B 1 42 ? 15.211 20.375 15.594 1 89.94 42 ASP B O 1
ATOM 1799 N N . LYS B 1 43 ? 17.359 19.719 15.383 1 91 43 LYS B N 1
ATOM 1800 C CA . LYS B 1 43 ? 17.078 18.969 14.156 1 91 43 LYS B CA 1
ATOM 1801 C C . LYS B 1 43 ? 16.531 17.578 14.477 1 91 43 LYS B C 1
ATOM 1803 O O . LYS B 1 43 ? 17.078 16.875 15.328 1 91 43 LYS B O 1
ATOM 1808 N N . VAL B 1 44 ? 15.398 17.312 13.922 1 93.75 44 VAL B N 1
ATOM 1809 C CA . VAL B 1 44 ? 14.789 15.984 14.055 1 93.75 44 VAL B CA 1
ATOM 1810 C C . VAL B 1 44 ? 14.625 15.352 12.68 1 93.75 44 VAL B C 1
ATOM 1812 O O . VAL B 1 44 ? 14.312 16.031 11.703 1 93.75 44 VAL B O 1
ATOM 1815 N N . ALA B 1 45 ? 14.828 14.047 12.664 1 93.94 45 ALA B N 1
ATOM 1816 C CA . ALA B 1 45 ? 14.742 13.32 11.398 1 93.94 45 ALA B CA 1
ATOM 1817 C C . ALA B 1 45 ? 13.531 12.398 11.375 1 93.94 45 ALA B C 1
ATOM 1819 O O . ALA B 1 45 ? 13.219 11.75 12.383 1 93.94 45 ALA B O 1
ATOM 1820 N N . LEU B 1 46 ? 12.82 12.383 10.273 1 95.75 46 LEU B N 1
ATOM 1821 C CA . LEU B 1 46 ? 11.742 11.438 10.016 1 95.75 46 LEU B CA 1
ATOM 1822 C C . LEU B 1 46 ? 12.047 10.586 8.789 1 95.75 46 LEU B C 1
ATOM 1824 O O . LEU B 1 46 ? 12.445 11.109 7.746 1 95.75 46 LEU B O 1
ATOM 1828 N N . SER B 1 47 ? 11.883 9.297 8.961 1 96.19 47 SER B N 1
ATOM 1829 C CA . SER B 1 47 ? 12.203 8.367 7.883 1 96.19 47 SER B CA 1
ATOM 1830 C C . SER B 1 47 ? 10.961 8.016 7.07 1 96.19 47 SER B C 1
ATOM 1832 O O . SER B 1 47 ? 9.844 8.031 7.594 1 96.19 47 SER B O 1
ATOM 1834 N N . ALA B 1 48 ? 11.164 7.789 5.805 1 97.06 48 ALA B N 1
ATOM 1835 C CA . ALA B 1 48 ? 10.094 7.391 4.898 1 97.06 48 ALA B CA 1
ATOM 1836 C C . ALA B 1 48 ? 10.609 6.469 3.801 1 97.06 48 ALA B C 1
ATOM 1838 O O . ALA B 1 48 ? 11.789 6.102 3.795 1 97.06 48 ALA B O 1
ATOM 1839 N N . ASN B 1 49 ? 9.758 5.961 3.004 1 96.5 49 ASN B N 1
ATOM 1840 C CA . ASN B 1 49 ? 10.094 5.078 1.892 1 96.5 49 ASN B CA 1
ATOM 1841 C C . ASN B 1 49 ? 9.93 5.781 0.547 1 96.5 49 ASN B C 1
ATOM 1843 O O . ASN B 1 49 ? 8.836 6.246 0.217 1 96.5 49 ASN B O 1
ATOM 1847 N N . LYS B 1 50 ? 10.969 5.828 -0.256 1 95.5 50 LYS B N 1
ATOM 1848 C CA . LYS B 1 50 ? 10.969 6.574 -1.51 1 95.5 50 LYS B CA 1
ATOM 1849 C C . LYS B 1 50 ? 9.914 6.043 -2.473 1 95.5 50 LYS B C 1
ATOM 1851 O O . LYS B 1 50 ? 9.289 6.816 -3.205 1 95.5 50 LYS B O 1
ATOM 1856 N N . PHE B 1 51 ? 9.766 4.738 -2.516 1 96.31 51 PHE B N 1
ATOM 1857 C CA . PHE B 1 51 ? 8.766 4.148 -3.402 1 96.31 51 PHE B CA 1
ATOM 1858 C C . PHE B 1 51 ? 7.371 4.648 -3.055 1 96.31 51 PHE B C 1
ATOM 1860 O O . PHE B 1 51 ? 6.637 5.117 -3.93 1 96.31 51 PHE B O 1
ATOM 1867 N N . ILE B 1 52 ? 7.012 4.609 -1.754 1 98.19 52 ILE B N 1
ATOM 1868 C CA . ILE B 1 52 ? 5.699 5.035 -1.281 1 98.19 52 ILE B CA 1
ATOM 1869 C C . ILE B 1 52 ? 5.496 6.516 -1.587 1 98.19 52 ILE B C 1
ATOM 1871 O O . ILE B 1 52 ? 4.426 6.918 -2.057 1 98.19 52 ILE B O 1
ATOM 1875 N N . LEU B 1 53 ? 6.547 7.301 -1.384 1 97.12 53 LEU B N 1
ATOM 1876 C CA . LEU B 1 53 ? 6.465 8.727 -1.674 1 97.12 53 LEU B CA 1
ATOM 1877 C C . LEU B 1 53 ? 6.246 8.969 -3.164 1 97.12 53 LEU B C 1
ATOM 1879 O O . LEU B 1 53 ? 5.391 9.766 -3.547 1 97.12 53 LEU B O 1
ATOM 1883 N N . SER B 1 54 ? 6.934 8.242 -4.004 1 96.56 54 SER B N 1
ATOM 1884 C CA . SER B 1 54 ? 6.898 8.43 -5.449 1 96.56 54 SER B CA 1
ATOM 1885 C C . SER B 1 54 ? 5.543 8.039 -6.027 1 96.56 54 SER B C 1
ATOM 1887 O O . SER B 1 54 ? 5.051 8.68 -6.957 1 96.56 54 SER B O 1
ATOM 1889 N N . VAL B 1 55 ? 4.934 7.031 -5.453 1 97.69 55 VAL B N 1
ATOM 1890 C CA . VAL B 1 55 ? 3.662 6.594 -6.016 1 97.69 55 VAL B CA 1
ATOM 1891 C C . VAL B 1 55 ? 2.529 7.473 -5.488 1 97.69 55 VAL B C 1
ATOM 1893 O O . VAL B 1 55 ? 1.404 7.414 -5.988 1 97.69 55 VAL B O 1
ATOM 1896 N N . SER B 1 56 ? 2.811 8.289 -4.52 1 98.06 56 SER B N 1
ATOM 1897 C CA . SER B 1 56 ? 1.763 9.086 -3.896 1 98.06 56 SER B CA 1
ATOM 1898 C C . SER B 1 56 ? 1.793 10.523 -4.398 1 98.06 56 SER B C 1
ATOM 1900 O O . SER B 1 56 ? 0.775 11.219 -4.371 1 98.06 56 SER B O 1
ATOM 1902 N N . SER B 1 57 ? 2.955 10.938 -4.875 1 97.56 57 SER B N 1
ATOM 1903 C CA . SER B 1 57 ? 3.148 12.344 -5.219 1 97.56 57 SER B CA 1
ATOM 1904 C C . SER B 1 57 ? 4.008 12.492 -6.473 1 97.56 57 SER B C 1
ATOM 1906 O O . SER B 1 57 ? 5.133 11.992 -6.523 1 97.56 57 SER B O 1
ATOM 1908 N N . PRO B 1 58 ? 3.531 13.281 -7.453 1 96.5 58 PRO B N 1
ATOM 1909 C CA . PRO B 1 58 ? 4.379 13.516 -8.625 1 96.5 58 PRO B CA 1
ATOM 1910 C C . PRO B 1 58 ? 5.648 14.289 -8.281 1 96.5 58 PRO B C 1
ATOM 1912 O O . PRO B 1 58 ? 6.68 14.117 -8.938 1 96.5 58 PRO B O 1
ATOM 1915 N N . VAL B 1 59 ? 5.539 15.117 -7.324 1 95.31 59 VAL B N 1
ATOM 1916 C CA . VAL B 1 59 ? 6.699 15.891 -6.891 1 95.31 59 VAL B CA 1
ATOM 1917 C C . VAL B 1 59 ? 7.773 14.953 -6.344 1 95.31 59 VAL B C 1
ATOM 1919 O O . VAL B 1 59 ? 8.938 15.031 -6.746 1 95.31 59 VAL B O 1
ATOM 1922 N N . PHE B 1 60 ? 7.379 14.023 -5.469 1 95.12 60 PHE B N 1
ATOM 1923 C CA . PHE B 1 60 ? 8.328 13.062 -4.926 1 95.12 60 PHE B CA 1
ATOM 1924 C C . PHE B 1 60 ? 8.82 12.117 -6.016 1 95.12 60 PHE B C 1
ATOM 1926 O O . PHE B 1 60 ? 9.977 11.68 -5.988 1 95.12 60 PHE B O 1
ATOM 1933 N N . GLU B 1 61 ? 7.953 11.773 -6.945 1 94.94 61 GLU B N 1
ATOM 1934 C CA . GLU B 1 61 ? 8.391 10.945 -8.07 1 94.94 61 GLU B CA 1
ATOM 1935 C C . GLU B 1 61 ? 9.523 11.617 -8.836 1 94.94 61 GLU B C 1
ATOM 1937 O O . GLU B 1 61 ? 10.531 10.984 -9.148 1 94.94 61 GLU B O 1
ATOM 1942 N N . THR B 1 62 ? 9.328 12.867 -9.172 1 92.62 62 THR B N 1
ATOM 1943 C CA . THR B 1 62 ? 10.344 13.633 -9.883 1 92.62 62 THR B CA 1
ATOM 1944 C C . THR B 1 62 ? 11.625 13.727 -9.047 1 92.62 62 THR B C 1
ATOM 1946 O O . THR B 1 62 ? 12.727 13.617 -9.586 1 92.62 62 THR B O 1
ATOM 1949 N N . MET B 1 63 ? 11.508 13.812 -7.789 1 90.69 63 MET B N 1
ATOM 1950 C CA . MET B 1 63 ? 12.633 13.977 -6.875 1 90.69 63 MET B CA 1
ATOM 1951 C C . MET B 1 63 ? 13.469 12.703 -6.82 1 90.69 63 MET B C 1
ATOM 1953 O O . MET B 1 63 ? 14.703 12.758 -6.77 1 90.69 63 MET B O 1
ATOM 1957 N N . PHE B 1 64 ? 12.766 11.539 -6.91 1 91.38 64 PHE B N 1
ATOM 1958 C CA . PHE B 1 64 ? 13.477 10.305 -6.605 1 91.38 64 PHE B CA 1
ATOM 1959 C C . PHE B 1 64 ? 13.648 9.453 -7.859 1 91.38 64 PHE B C 1
ATOM 1961 O O . PHE B 1 64 ? 14.492 8.555 -7.895 1 91.38 64 PHE B O 1
ATOM 1968 N N . GLN B 1 65 ? 12.805 9.531 -8.828 1 83.5 65 GLN B N 1
ATOM 1969 C CA . GLN B 1 65 ? 12.867 8.719 -10.031 1 83.5 65 GLN B CA 1
ATOM 1970 C C . GLN B 1 65 ? 13.406 9.523 -11.211 1 83.5 65 GLN B C 1
ATOM 1972 O O . GLN B 1 65 ? 13.742 8.953 -12.258 1 83.5 65 GLN B O 1
ATOM 1977 N N . GLY B 1 66 ? 13.445 10.742 -11.078 1 75 66 GLY B N 1
ATOM 1978 C CA . GLY B 1 66 ? 13.859 11.594 -12.18 1 75 66 GLY B CA 1
ATOM 1979 C C . GLY B 1 66 ? 15.344 11.508 -12.484 1 75 66 GLY B C 1
ATOM 1980 O O . GLY B 1 66 ? 16.094 10.906 -11.719 1 75 66 GLY B O 1
ATOM 1981 N N . LYS B 1 67 ? 15.664 11.945 -13.656 1 68.88 67 LYS B N 1
ATOM 1982 C CA . LYS B 1 67 ? 17.031 11.984 -14.164 1 68.88 67 LYS B CA 1
ATOM 1983 C C . LYS B 1 67 ? 17.969 12.68 -13.188 1 68.88 67 LYS B C 1
ATOM 1985 O O . LYS B 1 67 ? 19.141 12.328 -13.086 1 68.88 67 LYS B O 1
ATOM 1990 N N . LEU B 1 68 ? 17.422 13.594 -12.438 1 68.69 68 LEU B N 1
ATOM 1991 C CA . LEU B 1 68 ? 18.203 14.375 -11.469 1 68.69 68 LEU B CA 1
ATOM 1992 C C . LEU B 1 68 ? 17.906 13.914 -10.047 1 68.69 68 LEU B C 1
ATOM 1994 O O . LEU B 1 68 ? 18.109 14.672 -9.094 1 68.69 68 LEU B O 1
ATOM 1998 N N . ALA B 1 69 ? 17.469 12.75 -9.922 1 65.12 69 ALA B N 1
ATOM 1999 C CA . ALA B 1 69 ? 17.016 12.211 -8.641 1 65.12 69 ALA B CA 1
ATOM 2000 C C . ALA B 1 69 ? 18.062 12.414 -7.551 1 65.12 69 ALA B C 1
ATOM 2002 O O . ALA B 1 69 ? 19.25 12.227 -7.793 1 65.12 69 ALA B O 1
ATOM 2003 N N . GLU B 1 70 ? 17.594 13.062 -6.469 1 64.12 70 GLU B N 1
ATOM 2004 C CA . GLU B 1 70 ? 18.422 13.219 -5.277 1 64.12 70 GLU B CA 1
ATOM 2005 C C . GLU B 1 70 ? 18.969 11.875 -4.805 1 64.12 70 GLU B C 1
ATOM 2007 O O . GLU B 1 70 ? 18.219 10.891 -4.734 1 64.12 70 GLU B O 1
ATOM 2012 N N . GLN B 1 71 ? 20.156 11.719 -4.781 1 64.12 7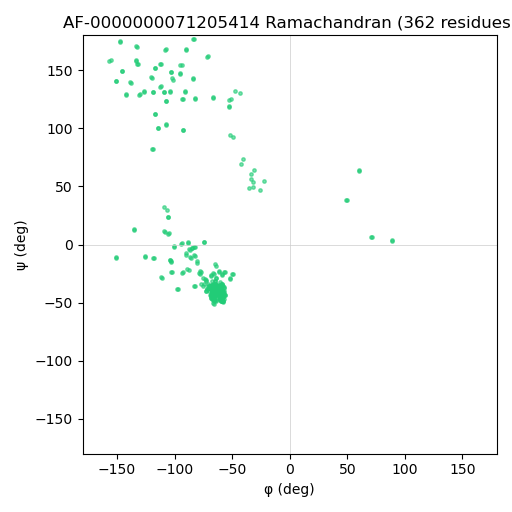1 GLN B N 1
ATOM 2013 C CA . GLN B 1 71 ? 20.797 10.453 -4.465 1 64.12 71 GLN B CA 1
ATOM 2014 C C . GLN B 1 71 ? 21.062 10.32 -2.965 1 64.12 71 GLN B C 1
ATOM 2016 O O . GLN B 1 71 ? 21.125 9.211 -2.436 1 64.12 71 GLN B O 1
ATOM 2021 N N . GLY B 1 72 ? 20.844 11.445 -2.199 1 71.38 72 GLY B N 1
ATOM 2022 C CA . GLY B 1 72 ? 21.234 11.289 -0.809 1 71.38 72 GLY B CA 1
ATOM 2023 C C . GLY B 1 72 ? 20.094 10.859 0.091 1 71.38 72 GLY B C 1
ATOM 2024 O O . GLY B 1 72 ? 18.922 11.008 -0.272 1 71.38 72 GLY B O 1
ATOM 2025 N N . PRO B 1 73 ? 20.469 10.211 1.182 1 79.12 73 PRO B N 1
ATOM 2026 C CA . PRO B 1 73 ? 19.5 9.633 2.111 1 79.12 73 PRO B CA 1
ATOM 2027 C C . PRO B 1 73 ? 18.797 10.688 2.973 1 79.12 73 PRO B C 1
ATOM 2029 O O . PRO B 1 73 ? 17.922 10.352 3.771 1 79.12 73 PRO B O 1
ATOM 2032 N N . GLN B 1 74 ? 19.188 12 2.67 1 88.56 74 GLN B N 1
ATOM 2033 C CA . GLN B 1 74 ? 18.609 13 3.568 1 88.56 74 GLN B CA 1
ATOM 2034 C C . GLN B 1 74 ? 18.156 14.234 2.801 1 88.56 74 GLN B C 1
ATOM 2036 O O . GLN B 1 74 ? 18.844 14.695 1.888 1 88.56 74 GLN B O 1
ATOM 2041 N N . ILE B 1 75 ? 17.047 14.75 3.18 1 91.5 75 ILE B N 1
ATOM 2042 C CA . ILE B 1 75 ? 16.484 15.969 2.615 1 91.5 75 ILE B CA 1
ATOM 2043 C C . ILE B 1 75 ? 16.078 16.922 3.74 1 91.5 75 ILE B C 1
ATOM 2045 O O . ILE B 1 75 ? 15.375 16.531 4.676 1 91.5 75 ILE B O 1
ATOM 2049 N N . HIS B 1 76 ? 16.5 18.109 3.66 1 91.38 76 HIS B N 1
ATOM 2050 C CA . HIS B 1 76 ? 16.141 19.141 4.633 1 91.38 76 HIS B CA 1
ATOM 2051 C C . HIS B 1 76 ? 14.914 19.922 4.18 1 91.38 76 HIS B C 1
ATOM 2053 O O . HIS B 1 76 ? 14.867 20.422 3.049 1 91.38 76 HIS B O 1
ATOM 2059 N N . LEU B 1 77 ? 13.961 19.938 5.047 1 91.12 77 LEU B N 1
ATOM 2060 C CA . LEU B 1 77 ? 12.742 20.688 4.793 1 91.12 77 LEU B CA 1
ATOM 2061 C C . LEU B 1 77 ? 12.602 21.844 5.789 1 91.12 77 LEU B C 1
ATOM 2063 O O . LEU B 1 77 ? 12.078 21.656 6.891 1 91.12 77 LEU B O 1
ATOM 2067 N N . PRO B 1 78 ? 12.93 23.031 5.414 1 86.5 78 PRO B N 1
ATOM 2068 C CA . PRO B 1 78 ? 12.953 24.156 6.344 1 86.5 78 PRO B CA 1
ATOM 2069 C C . PRO B 1 78 ? 11.562 24.75 6.594 1 86.5 78 PRO B C 1
ATOM 2071 O O . PRO B 1 78 ? 11.367 25.484 7.562 1 86.5 78 PRO B O 1
ATOM 2074 N N . ASP B 1 79 ? 10.578 24.453 5.82 1 86.88 79 ASP B N 1
ATOM 2075 C CA . ASP B 1 79 ? 9.312 25.188 5.863 1 86.88 79 ASP B CA 1
ATOM 2076 C C . ASP B 1 79 ? 8.203 24.328 6.465 1 86.88 79 ASP B C 1
ATOM 2078 O O . ASP B 1 79 ? 7.043 24.422 6.043 1 86.88 79 ASP B O 1
ATOM 2082 N N . CYS B 1 80 ? 8.617 23.453 7.418 1 90.06 80 CYS B N 1
ATOM 2083 C CA . CYS B 1 80 ? 7.559 22.672 8.062 1 90.06 80 CYS B CA 1
ATOM 2084 C C . CYS B 1 80 ? 8.008 22.172 9.422 1 90.06 80 CYS B C 1
ATOM 2086 O O . CYS B 1 80 ? 9.203 22.172 9.727 1 90.06 80 CYS B O 1
ATOM 2088 N N . THR B 1 81 ? 7.051 21.891 10.211 1 91.06 81 THR B N 1
ATOM 2089 C CA . THR B 1 81 ? 7.309 21.344 11.531 1 91.06 81 THR B CA 1
ATOM 2090 C C . THR B 1 81 ? 7.344 19.812 11.484 1 91.06 81 THR B C 1
ATOM 2092 O O . THR B 1 81 ? 6.91 19.219 10.5 1 91.06 81 THR B O 1
ATOM 2095 N N . LYS B 1 82 ? 7.82 19.25 12.57 1 93.81 82 LYS B N 1
ATOM 2096 C CA . LYS B 1 82 ? 7.824 17.797 12.711 1 93.81 82 LYS B CA 1
ATOM 2097 C C . LYS B 1 82 ? 6.41 17.234 12.641 1 93.81 82 LYS B C 1
ATOM 2099 O O . LYS B 1 82 ? 6.168 16.25 11.945 1 93.81 82 LYS B O 1
ATOM 2104 N N . ASP B 1 83 ? 5.516 17.906 13.289 1 94.19 83 ASP B N 1
ATOM 2105 C CA . ASP B 1 83 ? 4.145 17.406 13.367 1 94.19 83 ASP B CA 1
ATOM 2106 C C . ASP B 1 83 ? 3.479 17.422 12 1 94.19 83 ASP B C 1
ATOM 2108 O O . ASP B 1 83 ? 2.859 16.438 11.594 1 94.19 83 ASP B O 1
ATOM 2112 N N . GLY B 1 84 ? 3.596 18.516 11.297 1 95.62 84 GLY B N 1
ATOM 2113 C CA . GLY B 1 84 ? 3.035 18.609 9.953 1 95.62 84 GLY B CA 1
ATOM 2114 C C . GLY B 1 84 ? 3.611 17.578 9 1 95.62 84 GLY B C 1
ATOM 2115 O O . GLY B 1 84 ? 2.869 16.906 8.281 1 95.62 84 GLY B O 1
ATOM 2116 N N . LEU B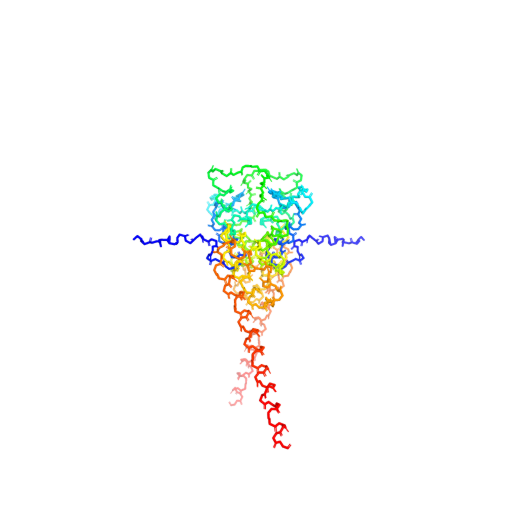 1 85 ? 4.91 17.438 9.125 1 97 85 LEU B N 1
ATOM 2117 C CA . LEU B 1 85 ? 5.59 16.484 8.25 1 97 85 LEU B CA 1
ATOM 2118 C C . LEU B 1 85 ? 5.188 15.047 8.594 1 97 85 LEU B C 1
ATOM 2120 O O . LEU B 1 85 ? 4.918 14.242 7.703 1 97 85 LEU B O 1
ATOM 2124 N N . GLN B 1 86 ? 5.137 14.805 9.852 1 96.62 86 GLN B N 1
ATOM 2125 C CA . GLN B 1 86 ? 4.773 13.469 10.312 1 96.62 86 GLN B CA 1
ATOM 2126 C C . GLN B 1 86 ? 3.385 13.078 9.82 1 96.62 86 GLN B C 1
ATOM 2128 O O . GLN B 1 86 ? 3.178 11.945 9.375 1 96.62 86 GLN B O 1
ATOM 2133 N N . GLU B 1 87 ? 2.42 13.945 9.852 1 98 87 GLU B N 1
ATOM 2134 C CA . GLU B 1 87 ? 1.057 13.625 9.438 1 98 87 GLU B CA 1
ATOM 2135 C C . GLU B 1 87 ? 0.965 13.461 7.922 1 98 87 GLU B C 1
ATOM 2137 O O . GLU B 1 87 ? 0.201 12.633 7.43 1 98 87 GLU B O 1
ATOM 2142 N N . MET B 1 88 ? 1.717 14.312 7.242 1 98.56 88 MET B N 1
ATOM 2143 C CA . MET B 1 88 ? 1.749 14.102 5.797 1 98.56 88 MET B CA 1
ATOM 2144 C C . MET B 1 88 ? 2.309 12.719 5.461 1 98.56 88 MET B C 1
ATOM 2146 O O . MET B 1 88 ? 1.718 11.984 4.668 1 98.56 88 MET B O 1
ATOM 2150 N N . LEU B 1 89 ? 3.418 12.328 6.082 1 98.31 89 LEU B N 1
ATOM 2151 C CA . LEU B 1 89 ? 4.039 11.031 5.828 1 98.31 89 LEU B CA 1
ATOM 2152 C C . LEU B 1 89 ? 3.115 9.891 6.246 1 98.31 89 LEU B C 1
ATOM 2154 O O . LEU B 1 89 ? 3.047 8.859 5.57 1 98.31 89 LEU B O 1
ATOM 2158 N N . ARG B 1 90 ? 2.432 10.109 7.34 1 98.25 90 ARG B N 1
ATOM 2159 C CA . ARG B 1 90 ? 1.453 9.117 7.777 1 98.25 90 ARG B CA 1
ATOM 2160 C C . ARG B 1 90 ? 0.379 8.906 6.719 1 98.25 90 ARG B C 1
ATOM 2162 O O . ARG B 1 90 ? 0.042 7.766 6.391 1 98.25 90 ARG B O 1
ATOM 2169 N N . PHE B 1 91 ? -0.096 9.969 6.176 1 98.81 91 PHE B N 1
ATOM 2170 C CA . PHE B 1 91 ? -1.129 9.883 5.152 1 98.81 91 PHE B CA 1
ATOM 2171 C C . PHE B 1 91 ? -0.626 9.102 3.941 1 98.81 91 PHE B C 1
ATOM 2173 O O . PHE B 1 91 ? -1.328 8.234 3.42 1 98.81 91 PHE B O 1
ATOM 2180 N N . LEU B 1 92 ? 0.546 9.414 3.514 1 98.69 92 LEU B N 1
ATOM 2181 C CA . LEU B 1 92 ? 1.11 8.781 2.328 1 98.69 92 LEU B CA 1
ATOM 2182 C C . LEU B 1 92 ? 1.312 7.285 2.557 1 98.69 92 LEU B C 1
ATOM 2184 O O . LEU B 1 92 ? 1.185 6.488 1.624 1 98.69 92 LEU B O 1
ATOM 2188 N N . HIS B 1 93 ? 1.552 6.863 3.809 1 98.5 93 HIS B N 1
ATOM 2189 C CA . HIS B 1 93 ? 1.896 5.473 4.086 1 98.5 93 HIS B CA 1
ATOM 2190 C C . HIS B 1 93 ? 0.687 4.699 4.602 1 98.5 93 HIS B C 1
ATOM 2192 O O . HIS B 1 93 ? 0.771 3.494 4.84 1 98.5 93 HIS B O 1
ATOM 2198 N N . SER B 1 94 ? -0.489 5.355 4.777 1 97.94 94 SER B N 1
ATOM 2199 C CA . SER B 1 94 ? -1.56 4.609 5.434 1 97.94 94 SER B CA 1
ATOM 2200 C C . SER B 1 94 ? -2.93 5.082 4.961 1 97.94 94 SER B C 1
ATOM 2202 O O . SER B 1 94 ? -3.949 4.469 5.285 1 97.94 94 SER B O 1
ATOM 2204 N N . ASP B 1 95 ? -3.031 6.164 4.254 1 98.06 95 ASP B N 1
ATOM 2205 C CA . ASP B 1 95 ? -4.273 6.805 3.83 1 98.06 95 ASP B CA 1
ATOM 2206 C C . ASP B 1 95 ? -4.992 7.441 5.016 1 98.06 95 ASP B C 1
ATOM 2208 O O . ASP B 1 95 ? -6.148 7.852 4.902 1 98.06 95 ASP B O 1
ATOM 2212 N N . GLY B 1 96 ? -4.352 7.445 6.164 1 97.94 96 GLY B N 1
ATOM 2213 C CA . GLY B 1 96 ? -4.918 8.055 7.355 1 97.94 96 GLY B CA 1
ATOM 2214 C C . GLY B 1 96 ? -4.164 9.289 7.812 1 97.94 96 GLY B C 1
ATOM 2215 O O . GLY B 1 96 ? -2.973 9.43 7.527 1 97.94 96 GLY B O 1
ATOM 2216 N N . VAL B 1 97 ? -4.906 10.109 8.523 1 98.25 97 VAL B N 1
ATOM 2217 C CA . VAL B 1 97 ? -4.281 11.328 9.023 1 98.25 97 VAL B CA 1
ATOM 2218 C C . VAL B 1 97 ? -4.957 11.758 10.328 1 98.25 97 VAL B C 1
ATOM 2220 O O . VAL B 1 97 ? -6.168 11.602 10.484 1 98.25 97 VAL B O 1
ATOM 2223 N N . ASN B 1 98 ? -4.176 12.203 11.195 1 97.75 98 ASN B N 1
ATOM 2224 C CA . ASN B 1 98 ? -4.68 12.773 12.438 1 97.75 98 ASN B CA 1
ATOM 2225 C C . ASN B 1 98 ? -4.527 14.289 12.469 1 97.75 98 ASN B C 1
ATOM 2227 O O . ASN B 1 98 ? -3.449 14.805 12.758 1 97.75 98 ASN B O 1
ATOM 2231 N N . LEU B 1 99 ? -5.633 14.969 12.258 1 97.25 99 LEU B N 1
ATOM 2232 C CA . LEU B 1 99 ? -5.602 16.422 12.172 1 97.25 99 LEU B CA 1
ATOM 2233 C C . LEU B 1 99 ? -6.094 17.062 13.469 1 97.25 99 LEU B C 1
ATOM 2235 O O . LEU B 1 99 ? -6.973 16.516 14.133 1 97.25 99 LEU B O 1
ATOM 2239 N N . THR B 1 100 ? -5.492 18.109 13.805 1 93.19 100 THR B N 1
ATOM 2240 C CA . THR B 1 100 ? -5.879 18.969 14.914 1 93.19 100 THR B CA 1
ATOM 2241 C C . THR B 1 100 ? -5.867 20.438 14.492 1 93.19 100 THR B C 1
ATOM 2243 O O . THR B 1 100 ? -5.383 20.766 13.414 1 93.19 100 THR B O 1
ATOM 2246 N N . GLY B 1 101 ? -6.367 21.312 15.328 1 89.5 101 GLY B N 1
ATOM 2247 C CA . GLY B 1 101 ? -6.332 22.75 15.055 1 89.5 101 GLY B CA 1
ATOM 2248 C C . GLY B 1 101 ? -4.922 23.297 14.93 1 89.5 101 GLY B C 1
ATOM 2249 O O . GLY B 1 101 ? -4.684 24.266 14.203 1 89.5 101 GLY B O 1
ATOM 2250 N N . SER B 1 102 ? -3.984 22.625 15.5 1 90.25 102 SER B N 1
ATOM 2251 C CA . SER B 1 102 ? -2.617 23.141 15.562 1 90.25 102 SER B CA 1
ATOM 2252 C C . SER B 1 102 ? -1.817 22.719 14.336 1 90.25 102 SER B C 1
ATOM 2254 O O . SER B 1 102 ? -0.847 23.375 13.961 1 90.25 102 SER B O 1
ATOM 2256 N N . ASN B 1 103 ? -2.268 21.641 13.648 1 93.94 103 ASN B N 1
ATOM 2257 C CA . ASN B 1 103 ? -1.402 21.156 12.57 1 93.94 103 ASN B CA 1
ATOM 2258 C C . ASN B 1 103 ? -2.098 21.234 11.219 1 93.94 103 ASN B C 1
ATOM 2260 O O . ASN B 1 103 ? -1.45 21.094 10.172 1 93.94 103 ASN B O 1
ATOM 2264 N N . VAL B 1 104 ? -3.406 21.484 11.18 1 96.81 104 VAL B N 1
ATOM 2265 C CA . VAL B 1 104 ? -4.195 21.344 9.961 1 96.81 104 VAL B CA 1
ATOM 2266 C C . VAL B 1 104 ? -3.672 22.297 8.891 1 96.81 104 VAL B C 1
ATOM 2268 O O . VAL B 1 104 ? -3.564 21.922 7.723 1 96.81 104 VAL B O 1
ATOM 2271 N N . MET B 1 105 ? -3.322 23.516 9.211 1 96.38 105 MET B N 1
ATOM 2272 C CA . MET B 1 105 ? -2.891 24.469 8.203 1 96.38 105 MET B CA 1
ATOM 2273 C C . MET B 1 105 ? -1.522 24.109 7.641 1 96.38 105 MET B C 1
ATOM 2275 O O . MET B 1 105 ? -1.258 24.297 6.453 1 96.38 105 MET B O 1
ATOM 2279 N N . GLU B 1 106 ? -0.715 23.609 8.453 1 95.5 106 GLU B N 1
ATOM 2280 C CA . GLU B 1 106 ? 0.591 23.156 7.996 1 95.5 106 GLU B CA 1
ATOM 2281 C C . GLU B 1 106 ? 0.456 21.938 7.074 1 95.5 106 GLU B C 1
ATOM 2283 O O . GLU B 1 106 ? 1.131 21.859 6.047 1 95.5 106 GLU B O 1
ATOM 2288 N N . VAL B 1 107 ? -0.328 20.969 7.461 1 98.06 107 VAL B N 1
ATOM 2289 C CA . VAL B 1 107 ? -0.572 19.781 6.629 1 98.06 107 VAL B CA 1
ATOM 2290 C C . VAL B 1 107 ? -1.176 20.219 5.293 1 98.06 107 VAL B C 1
ATOM 2292 O O . VAL B 1 107 ? -0.812 19.688 4.242 1 98.06 107 VAL B O 1
ATOM 2295 N N . LE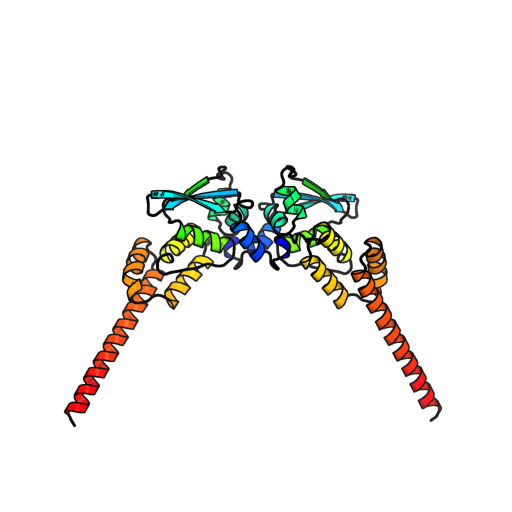U B 1 108 ? -2.072 21.188 5.383 1 98.19 108 LEU B N 1
ATOM 2296 C CA . LEU B 1 108 ? -2.678 21.719 4.168 1 98.19 108 LEU B CA 1
ATOM 2297 C C . LEU B 1 108 ? -1.617 22.328 3.254 1 98.19 108 LEU B C 1
ATOM 2299 O O . LEU B 1 108 ? -1.633 22.109 2.043 1 98.19 108 LEU B O 1
ATOM 2303 N N . TYR B 1 109 ? -0.726 23.062 3.807 1 97.31 109 TYR B N 1
ATOM 2304 C CA . TYR B 1 109 ? 0.382 23.656 3.066 1 97.31 109 TYR B CA 1
ATOM 2305 C C . TYR B 1 109 ? 1.225 22.578 2.389 1 97.31 109 TYR B C 1
ATOM 2307 O O . TYR B 1 109 ? 1.522 22.672 1.196 1 97.31 109 TYR B O 1
ATOM 2315 N N . LEU B 1 110 ? 1.605 21.562 3.105 1 97.94 110 LEU B N 1
ATOM 2316 C CA . LEU B 1 110 ? 2.424 20.469 2.576 1 97.94 110 LEU B CA 1
ATOM 2317 C C . LEU B 1 110 ? 1.675 19.703 1.491 1 97.94 110 LEU B C 1
ATOM 2319 O O . LEU B 1 110 ? 2.27 19.297 0.489 1 97.94 110 LEU B O 1
ATOM 2323 N N . ALA B 1 111 ? 0.382 19.484 1.735 1 98.25 111 ALA B N 1
ATOM 2324 C CA . ALA B 1 111 ? -0.444 18.812 0.738 1 98.25 111 ALA B CA 1
ATOM 2325 C C . ALA B 1 111 ? -0.422 19.562 -0.592 1 98.25 111 ALA B C 1
ATOM 2327 O O . ALA B 1 111 ? -0.353 18.938 -1.657 1 98.25 111 ALA B O 1
ATOM 2328 N N . ASP B 1 112 ? -0.485 20.828 -0.496 1 97 112 ASP B N 1
ATOM 2329 C CA . ASP B 1 112 ? -0.415 21.656 -1.699 1 97 112 ASP B CA 1
ATOM 2330 C C . ASP B 1 112 ? 0.975 21.594 -2.328 1 97 112 ASP B C 1
ATOM 2332 O O . ASP B 1 112 ? 1.108 21.359 -3.531 1 97 112 ASP B O 1
ATOM 2336 N N . LYS B 1 113 ? 1.954 21.719 -1.582 1 96.56 113 LYS B N 1
ATOM 2337 C CA . LYS B 1 113 ? 3.348 21.766 -2.016 1 96.56 113 LYS B CA 1
ATOM 2338 C C . LYS B 1 113 ? 3.736 20.469 -2.73 1 96.56 113 LYS B C 1
ATOM 2340 O O . LYS B 1 113 ? 4.469 20.5 -3.721 1 96.56 113 LYS B O 1
ATOM 2345 N N . TYR B 1 114 ? 3.203 19.391 -2.232 1 97.06 114 TYR B N 1
ATOM 2346 C CA . TYR B 1 114 ? 3.619 18.109 -2.77 1 97.06 114 TYR B CA 1
ATOM 2347 C C . TYR B 1 114 ? 2.506 17.469 -3.6 1 97.06 114 TYR B C 1
ATOM 2349 O O . TYR B 1 114 ? 2.555 16.281 -3.912 1 97.06 114 TYR B O 1
ATOM 2357 N N . MET B 1 115 ? 1.462 18.25 -3.902 1 97.31 115 MET B N 1
ATOM 2358 C CA . MET B 1 115 ? 0.394 17.875 -4.824 1 97.31 115 MET B CA 1
ATOM 2359 C C . MET B 1 115 ? -0.329 16.609 -4.344 1 97.31 115 MET B C 1
ATOM 2361 O O . MET B 1 115 ? -0.369 15.609 -5.047 1 97.31 115 MET B O 1
ATOM 2365 N N . LEU B 1 116 ? -0.949 16.734 -3.217 1 98 116 LEU B N 1
ATOM 2366 C CA . LEU B 1 116 ? -1.74 15.672 -2.596 1 98 116 LEU B CA 1
ATOM 2367 C C . LEU B 1 116 ? -3.193 16.109 -2.432 1 98 116 LEU B C 1
ATOM 2369 O O . LEU B 1 116 ? -3.629 16.422 -1.322 1 98 116 LEU B O 1
ATOM 2373 N N . PRO B 1 117 ? -3.955 16 -3.453 1 97.75 117 PRO B N 1
ATOM 2374 C CA . PRO B 1 117 ? -5.312 16.547 -3.406 1 97.75 117 PRO B CA 1
ATOM 2375 C C . PRO B 1 117 ? -6.195 15.844 -2.377 1 97.75 117 PRO B C 1
ATOM 2377 O O . PRO B 1 117 ? -7.043 16.484 -1.747 1 97.75 117 PRO B O 1
ATOM 2380 N N . LEU B 1 118 ? -6.027 14.57 -2.232 1 98.12 118 LEU B N 1
ATOM 2381 C CA . LEU B 1 118 ? -6.863 13.859 -1.268 1 98.12 118 LEU B CA 1
ATOM 2382 C C . LEU B 1 118 ? -6.543 14.305 0.156 1 98.12 118 LEU B C 1
ATOM 2384 O O . LEU B 1 118 ? -7.438 14.383 1.001 1 98.12 118 LEU B O 1
ATOM 2388 N N . LEU B 1 119 ? -5.277 14.531 0.432 1 98.62 119 LEU B N 1
ATOM 2389 C CA . LEU B 1 119 ? -4.898 15.039 1.746 1 98.62 119 LEU B CA 1
ATOM 2390 C C . LEU B 1 119 ? -5.445 16.453 1.961 1 98.62 119 LEU B C 1
ATOM 2392 O O . LEU B 1 119 ? -5.883 16.781 3.062 1 98.62 119 LEU B O 1
ATOM 2396 N N . GLN B 1 120 ? -5.449 17.266 0.918 1 98.25 120 GLN B N 1
ATOM 2397 C CA . GLN B 1 120 ? -6.066 18.594 0.996 1 98.25 120 GLN B CA 1
ATOM 2398 C C . GLN B 1 120 ? -7.543 18.484 1.371 1 98.25 120 GLN B C 1
ATOM 2400 O O . GLN B 1 120 ? -8.016 19.203 2.252 1 98.25 120 GLN B O 1
ATOM 2405 N N . ASP B 1 121 ? -8.156 17.609 0.702 1 98.19 121 ASP B N 1
ATOM 2406 C CA . ASP B 1 121 ? -9.578 17.422 0.955 1 98.19 121 ASP B CA 1
ATOM 2407 C C . ASP B 1 121 ? -9.836 17.047 2.414 1 98.19 121 ASP B C 1
ATOM 2409 O O . ASP B 1 121 ? -10.781 17.547 3.027 1 98.19 121 ASP B O 1
ATOM 2413 N N . LYS B 1 122 ? -8.992 16.156 2.934 1 98.5 122 LYS B N 1
ATOM 2414 C CA . LYS B 1 122 ? -9.133 15.766 4.332 1 98.5 122 LYS B CA 1
ATOM 2415 C C . LYS B 1 122 ? -8.969 16.969 5.258 1 98.5 122 LYS B C 1
ATOM 2417 O O . LYS B 1 122 ? -9.656 17.078 6.273 1 98.5 122 LYS B O 1
ATOM 2422 N N . CYS B 1 123 ? -8.047 17.859 4.934 1 98.44 123 CYS B N 1
ATOM 2423 C CA . CYS B 1 123 ? -7.832 19.062 5.73 1 98.44 123 CYS B CA 1
ATOM 2424 C C . CYS B 1 123 ? -9.047 19.969 5.664 1 98.44 123 CYS B C 1
ATOM 2426 O O . CYS B 1 123 ? -9.5 20.484 6.691 1 98.44 123 CYS B O 1
ATOM 2428 N N . TYR B 1 124 ? -9.625 20.125 4.5 1 97.94 124 TYR B N 1
ATOM 2429 C CA . TYR B 1 124 ? -10.797 20.969 4.34 1 97.94 124 TYR B CA 1
ATOM 2430 C C . TYR B 1 124 ? -12 20.391 5.078 1 97.94 124 TYR B C 1
ATOM 2432 O O . TYR B 1 124 ? -12.766 21.125 5.703 1 97.94 124 TYR B O 1
ATOM 2440 N N . GLU B 1 125 ? -12.094 19.109 4.949 1 98.06 125 GLU B N 1
ATOM 2441 C CA . GLU B 1 125 ? -13.164 18.438 5.68 1 98.06 125 GLU B CA 1
ATOM 2442 C C . GLU B 1 125 ? -13.023 18.656 7.184 1 98.06 125 GLU B C 1
ATOM 2444 O O . GLU B 1 125 ? -14.016 18.922 7.867 1 98.06 125 GLU B O 1
ATOM 2449 N N . TYR B 1 126 ? -11.867 18.531 7.633 1 97.75 126 TYR B N 1
ATOM 2450 C CA . TYR B 1 126 ? -11.617 18.766 9.055 1 97.75 126 TYR B CA 1
ATOM 2451 C C . TYR B 1 126 ? -11.992 20.188 9.445 1 97.75 126 TYR B C 1
ATOM 2453 O O . TYR B 1 126 ? -12.672 20.406 10.453 1 97.75 126 TYR B O 1
ATOM 2461 N N . LEU B 1 127 ? -11.547 21.156 8.688 1 96.81 127 LEU B N 1
ATOM 2462 C CA . LEU B 1 127 ? -11.828 22.562 8.977 1 96.81 127 LEU B CA 1
ATOM 2463 C C . LEU B 1 127 ? -13.336 22.828 8.953 1 96.81 127 LEU B C 1
ATOM 2465 O O . LEU B 1 127 ? -13.852 23.516 9.828 1 96.81 127 LEU B O 1
ATOM 2469 N N . ALA B 1 128 ? -13.984 22.25 8.062 1 95.62 128 ALA B N 1
ATOM 2470 C CA . ALA B 1 128 ? -15.43 22.438 7.934 1 95.62 128 ALA B CA 1
ATOM 2471 C C . ALA B 1 128 ? -16.172 21.859 9.133 1 95.62 128 ALA B C 1
ATOM 2473 O O . ALA B 1 128 ? -17.141 22.453 9.617 1 95.62 128 ALA B O 1
ATOM 2474 N N . ASP B 1 129 ? -15.648 20.766 9.609 1 95.62 129 ASP B N 1
ATOM 2475 C CA . ASP B 1 129 ? -16.391 20 10.617 1 95.62 129 ASP B CA 1
ATOM 2476 C C . ASP B 1 129 ? -15.977 20.422 12.031 1 95.62 129 ASP B C 1
ATOM 2478 O O . ASP B 1 129 ? -16.75 20.281 12.977 1 95.62 129 ASP B O 1
ATOM 2482 N N . ASN B 1 130 ? -14.742 20.984 12.172 1 94.31 130 ASN B N 1
ATOM 2483 C CA . ASN B 1 130 ? -14.211 21.047 13.531 1 94.31 130 ASN B CA 1
ATOM 2484 C C . ASN B 1 130 ? -13.812 22.469 13.906 1 94.31 130 ASN B C 1
ATOM 2486 O O . ASN B 1 130 ? -13.516 22.75 15.07 1 94.31 130 ASN B O 1
ATOM 2490 N N . LEU B 1 131 ? -13.797 23.344 13.016 1 90.94 131 LEU B N 1
ATOM 2491 C CA . LEU B 1 131 ? -13.359 24.703 13.312 1 90.94 131 LEU B CA 1
ATOM 2492 C C . LEU B 1 131 ? -14.328 25.391 14.266 1 90.94 131 LEU B C 1
ATOM 2494 O O . LEU B 1 131 ? -15.547 25.375 14.047 1 90.94 131 LEU B O 1
ATOM 2498 N N . THR B 1 132 ? -13.844 25.906 15.32 1 88.31 132 THR B N 1
ATOM 2499 C CA . THR B 1 132 ? -14.633 26.688 16.281 1 88.31 132 THR B CA 1
ATOM 2500 C C . THR B 1 132 ? -14.258 28.172 16.203 1 88.31 132 THR B C 1
ATOM 2502 O O . THR B 1 132 ? -13.234 28.531 15.617 1 88.31 132 THR B O 1
ATOM 2505 N N . PRO B 1 133 ? -15.039 29 16.812 1 87.69 133 PRO B N 1
ATOM 2506 C CA . PRO B 1 133 ? -14.719 30.438 16.812 1 87.69 133 PRO B CA 1
ATOM 2507 C C . PRO B 1 133 ? -13.367 30.734 17.469 1 87.69 133 PRO B C 1
ATOM 2509 O O . PRO B 1 133 ? -12.648 31.625 17.016 1 87.69 133 PRO B O 1
ATOM 2512 N N . ASP B 1 134 ? -13.062 29.953 18.406 1 87.12 134 ASP B N 1
ATOM 2513 C CA . ASP B 1 134 ? -11.789 30.125 19.078 1 87.12 134 ASP B CA 1
ATOM 2514 C C . ASP B 1 134 ? -10.617 29.781 18.156 1 87.12 134 ASP B C 1
ATOM 2516 O O . ASP B 1 134 ? -9.547 30.391 18.25 1 87.12 134 ASP B O 1
ATOM 2520 N N . ASP B 1 135 ? -10.828 28.922 17.203 1 89.94 135 ASP B N 1
ATOM 2521 C CA . ASP B 1 135 ? -9.789 28.469 16.281 1 89.94 135 ASP B CA 1
ATOM 2522 C C . ASP B 1 135 ? -9.531 29.516 15.195 1 89.94 135 ASP B C 1
ATOM 2524 O O . ASP B 1 135 ? -8.445 29.562 14.617 1 89.94 135 ASP B O 1
ATOM 2528 N N . VAL B 1 136 ? -10.484 30.297 14.953 1 91.06 136 VAL B N 1
ATOM 2529 C CA . VAL B 1 136 ? -10.453 31.203 13.812 1 91.06 136 VAL B CA 1
ATOM 2530 C C . VAL B 1 136 ? -9.305 32.188 13.969 1 91.06 136 VAL B C 1
ATOM 2532 O O . VAL B 1 136 ? -8.633 32.531 12.992 1 91.06 136 VAL B O 1
ATOM 2535 N N . PHE B 1 137 ? -9.039 32.594 15.18 1 89.56 137 PHE B N 1
ATOM 2536 C CA . PHE B 1 137 ? -8 33.594 15.438 1 89.56 137 PHE B CA 1
ATOM 2537 C C . PHE B 1 137 ? -6.625 33.031 15.086 1 89.56 137 PHE B C 1
ATOM 2539 O O . PHE B 1 137 ? -5.715 33.812 14.742 1 89.56 137 PHE B O 1
ATOM 2546 N N . THR B 1 138 ? -6.527 31.797 15.141 1 91.94 138 THR B N 1
ATOM 2547 C CA . THR B 1 138 ? -5.246 31.156 14.867 1 91.94 138 THR B CA 1
ATOM 2548 C C . THR B 1 138 ? -5.188 30.672 13.422 1 91.94 138 THR B C 1
ATOM 2550 O O . THR B 1 138 ? -4.16 30.812 12.75 1 91.94 138 THR B O 1
ATOM 2553 N N . VAL B 1 139 ? -6.211 30.172 12.844 1 95.12 139 VAL B N 1
ATOM 2554 C CA . VAL B 1 139 ? -6.246 29.516 11.547 1 95.12 139 VAL B CA 1
ATOM 2555 C C . VAL B 1 139 ? -6.34 30.547 10.438 1 95.12 139 VAL B C 1
ATOM 2557 O O . VAL B 1 139 ? -5.695 30.406 9.391 1 95.12 139 VAL B O 1
ATOM 2560 N N . LEU B 1 140 ? -7.047 31.609 10.688 1 94.81 140 LEU B N 1
ATOM 2561 C CA . LEU B 1 140 ? -7.32 32.594 9.633 1 94.81 140 LEU B CA 1
ATOM 2562 C C . LEU B 1 140 ? -6.035 33.281 9.18 1 94.81 140 LEU B C 1
ATOM 2564 O O . LEU B 1 140 ? -5.75 33.344 7.98 1 94.81 140 LEU B O 1
ATOM 2568 N N . PRO B 1 141 ? -5.219 33.812 10.07 1 96 141 PRO B N 1
ATOM 2569 C CA . PRO B 1 141 ? -3.967 34.438 9.617 1 96 141 PRO B CA 1
ATOM 2570 C C . PRO B 1 141 ? -3.096 33.469 8.82 1 96 141 PRO B C 1
ATOM 2572 O O . PRO B 1 141 ? -2.426 33.875 7.867 1 96 141 PRO B O 1
ATOM 2575 N N . GLN B 1 142 ? -3.049 32.219 9.172 1 95.19 142 GLN B N 1
ATOM 2576 C CA . GLN B 1 142 ? -2.277 31.219 8.445 1 95.19 142 GLN B CA 1
ATOM 2577 C C . GLN B 1 142 ? -2.834 31 7.039 1 95.19 142 GLN B C 1
ATOM 2579 O O . GLN B 1 142 ? -2.076 30.922 6.07 1 95.19 142 GLN B O 1
ATOM 2584 N N . ALA B 1 143 ? -4.152 30.875 6.957 1 96.12 143 ALA B N 1
ATOM 2585 C CA . ALA B 1 143 ? -4.809 30.719 5.66 1 96.12 143 ALA B CA 1
ATOM 2586 C C . ALA B 1 143 ? -4.488 31.891 4.742 1 96.12 143 ALA B C 1
ATOM 2588 O O . ALA B 1 143 ? -4.238 31.703 3.551 1 96.12 143 ALA B O 1
ATOM 2589 N N . GLN B 1 144 ? -4.477 33.062 5.312 1 95.62 144 GLN B N 1
ATOM 2590 C CA . GLN B 1 144 ? -4.16 34.281 4.562 1 95.62 144 GLN B CA 1
ATOM 2591 C C . GLN B 1 144 ? -2.705 34.25 4.102 1 95.62 144 GLN B C 1
ATOM 2593 O O . GLN B 1 144 ? -2.412 34.594 2.953 1 95.62 144 GLN B O 1
ATOM 2598 N N . GLN B 1 145 ? -1.852 33.906 4.961 1 94.5 145 GLN B N 1
ATOM 2599 C CA . GLN B 1 145 ? -0.43 33.812 4.641 1 94.5 145 GLN B CA 1
ATOM 2600 C C . GLN B 1 145 ? -0.176 32.844 3.498 1 94.5 145 GLN B C 1
ATOM 2602 O O . GLN B 1 145 ? 0.691 33.094 2.654 1 94.5 145 GLN B O 1
ATOM 2607 N N . LEU B 1 146 ? -0.97 31.781 3.479 1 94.5 146 LEU B N 1
ATOM 2608 C CA . LEU B 1 146 ? -0.826 30.75 2.461 1 94.5 146 LEU B CA 1
ATOM 2609 C C . LEU B 1 146 ? -1.648 31.078 1.223 1 94.5 146 LEU B C 1
ATOM 2611 O O . LEU B 1 146 ? -1.672 30.312 0.26 1 94.5 146 LEU B O 1
ATOM 2615 N N . ASN B 1 147 ? -2.299 32.219 1.247 1 95.25 147 ASN B N 1
ATOM 2616 C CA . ASN B 1 147 ? -3.199 32.625 0.172 1 95.25 147 ASN B CA 1
ATOM 2617 C C . ASN B 1 147 ? -4.18 31.516 -0.183 1 95.25 147 ASN B C 1
ATOM 2619 O O . ASN B 1 147 ? -4.434 31.25 -1.36 1 95.25 147 ASN B O 1
ATOM 2623 N N . ASN B 1 148 ? -4.652 30.797 0.838 1 96.69 148 ASN B N 1
ATOM 2624 C CA . ASN B 1 148 ? -5.629 29.734 0.654 1 96.69 148 ASN B CA 1
ATOM 2625 C C . ASN B 1 148 ? -7.059 30.234 0.83 1 96.69 148 ASN B C 1
ATOM 2627 O O . ASN B 1 148 ? -7.555 30.328 1.953 1 96.69 148 ASN B O 1
ATOM 2631 N N . THR B 1 149 ? -7.684 30.5 -0.192 1 96.44 149 THR B N 1
ATOM 2632 C CA . THR B 1 149 ? -8.992 31.141 -0.196 1 96.44 149 THR B CA 1
ATOM 2633 C C . THR B 1 149 ? -10.047 30.219 0.421 1 96.44 149 THR B C 1
ATOM 2635 O O . THR B 1 149 ? -10.922 30.688 1.151 1 96.44 149 THR B O 1
ATOM 2638 N N . ARG B 1 150 ? -9.898 29.016 0.119 1 97 150 ARG B N 1
ATOM 2639 C CA . ARG B 1 150 ? -10.898 28.078 0.623 1 97 150 ARG B CA 1
ATOM 2640 C C . ARG B 1 150 ? -10.836 27.984 2.145 1 97 150 ARG B C 1
ATOM 2642 O O . ARG B 1 150 ? -11.875 28.031 2.812 1 97 150 ARG B O 1
ATOM 2649 N N . ALA B 1 151 ? -9.703 27.828 2.688 1 96.5 151 ALA B N 1
ATOM 2650 C CA . ALA B 1 151 ? -9.547 27.797 4.141 1 96.5 151 ALA B CA 1
ATOM 2651 C C . ALA B 1 151 ? -10.047 29.094 4.777 1 96.5 151 ALA B C 1
ATOM 2653 O O . ALA B 1 151 ? -10.664 29.062 5.84 1 96.5 151 ALA B O 1
ATOM 2654 N N . GLU B 1 152 ? -9.766 30.25 4.113 1 96 152 GLU B N 1
ATOM 2655 C CA . GLU B 1 152 ? -10.258 31.531 4.605 1 96 152 GLU B CA 1
ATOM 2656 C C . GLU B 1 152 ? -11.789 31.547 4.656 1 96 152 GLU B C 1
ATOM 2658 O O . GLU B 1 152 ? -12.375 31.984 5.648 1 96 152 GLU B O 1
ATOM 2663 N N . GLU B 1 153 ? -12.328 31.109 3.609 1 96.25 153 GLU B N 1
ATOM 2664 C CA . GLU B 1 153 ? -13.781 31.078 3.52 1 96.25 153 GLU B CA 1
ATOM 2665 C C . GLU B 1 153 ? -14.391 30.234 4.637 1 96.25 153 GLU B C 1
ATOM 2667 O O . GLU B 1 153 ? -15.406 30.625 5.223 1 96.25 153 GLU B O 1
ATOM 2672 N N . LEU B 1 154 ? -13.82 29.109 4.91 1 95.31 154 LEU B N 1
ATOM 2673 C CA . LEU B 1 154 ? -14.312 28.25 5.977 1 95.31 154 LEU B CA 1
ATOM 2674 C C . LEU B 1 154 ? -14.242 28.953 7.328 1 95.31 154 LEU B C 1
ATOM 2676 O O . LEU B 1 154 ? -15.148 28.828 8.148 1 95.31 154 LEU B O 1
ATOM 2680 N N . CYS B 1 155 ? -13.242 29.734 7.551 1 93.25 155 CYS B N 1
ATOM 2681 C CA . CYS B 1 155 ? -13.109 30.516 8.773 1 93.25 155 CYS B CA 1
ATOM 2682 C C . CYS B 1 155 ? -14.188 31.594 8.859 1 93.25 155 CYS B C 1
ATOM 2684 O O . CYS B 1 155 ? -14.812 31.766 9.906 1 93.25 155 CYS B O 1
ATOM 2686 N N . TRP B 1 156 ? -14.445 32.25 7.781 1 91.94 156 TRP B N 1
ATOM 2687 C CA . TRP B 1 156 ? -15.438 33.312 7.754 1 91.94 156 TRP B CA 1
ATOM 2688 C C . TRP B 1 156 ? -16.844 32.75 7.973 1 91.94 156 TRP B C 1
ATOM 2690 O O . TRP B 1 156 ? -17.672 33.406 8.609 1 91.94 156 TRP B O 1
ATOM 2700 N N . ASN B 1 157 ? -17.047 31.578 7.469 1 92.69 157 ASN B N 1
ATOM 2701 C CA . ASN B 1 157 ? -18.328 30.922 7.688 1 92.69 157 ASN B CA 1
ATOM 2702 C C . ASN B 1 157 ? -18.594 30.672 9.172 1 92.69 157 ASN B C 1
ATOM 2704 O O . ASN B 1 157 ? -19.719 30.812 9.633 1 92.69 157 ASN B O 1
ATOM 2708 N N . VAL B 1 158 ? -17.625 30.344 9.883 1 90.62 158 VAL B N 1
ATOM 2709 C CA . VAL B 1 158 ? -17.75 30.109 11.32 1 90.62 158 VAL B CA 1
ATOM 2710 C C . VAL B 1 158 ? -18.078 31.406 12.039 1 90.62 158 VAL B C 1
ATOM 2712 O O . VAL B 1 158 ? -18.938 31.438 12.922 1 90.62 158 VAL B O 1
ATOM 2715 N N . VAL B 1 159 ? -17.469 32.5 11.688 1 87.19 159 VAL B N 1
ATOM 2716 C CA . VAL B 1 159 ? -17.656 33.781 12.305 1 87.19 159 VAL B CA 1
ATOM 2717 C C . VAL B 1 159 ? -19.062 34.312 11.977 1 87.19 159 VAL B C 1
ATOM 2719 O O . VAL B 1 159 ? -19.766 34.812 12.852 1 87.19 159 VAL B O 1
ATOM 2722 N N . ASP B 1 160 ? -19.422 34.156 10.742 1 86.62 160 ASP B N 1
ATOM 2723 C CA . ASP B 1 160 ? -20.734 34.594 10.297 1 86.62 160 ASP B CA 1
ATOM 2724 C C . ASP B 1 160 ? -21.859 33.844 11.016 1 86.62 160 ASP B C 1
ATOM 2726 O O . ASP B 1 160 ? -22.844 34.469 11.422 1 86.62 160 ASP B O 1
ATOM 2730 N N . PHE B 1 161 ? -21.703 32.625 11.133 1 83.56 161 PHE B N 1
ATOM 2731 C CA . PHE B 1 161 ? -22.703 31.797 11.789 1 83.56 161 PHE B CA 1
ATOM 2732 C C . PHE B 1 161 ? -22.844 32.188 13.266 1 83.56 161 PHE B C 1
ATOM 2734 O O . PHE B 1 161 ? -23.953 32.281 13.781 1 83.56 161 PHE B O 1
ATOM 2741 N N . GLN B 1 162 ? -21.75 32.406 13.93 1 77.75 162 GLN B N 1
ATOM 2742 C CA . GLN B 1 162 ? -21.766 32.781 15.336 1 77.75 162 GLN B CA 1
ATOM 2743 C C . GLN B 1 162 ? -22.359 34.188 15.531 1 77.75 162 GLN B C 1
ATOM 2745 O O . GLN B 1 162 ? -23.094 34.406 16.484 1 77.75 162 GLN B O 1
ATOM 2750 N N . THR B 1 163 ? -22 35.031 14.625 1 77.62 163 TH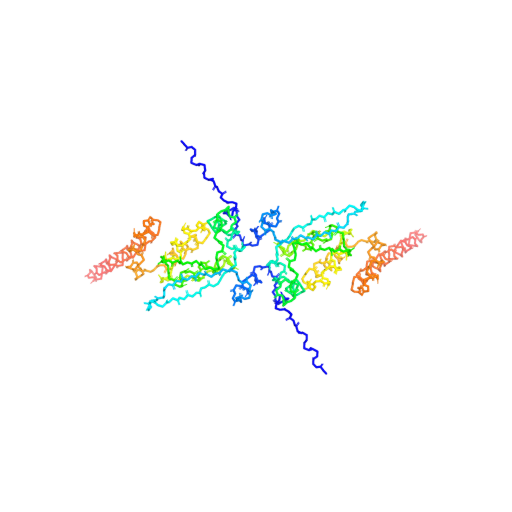R B N 1
ATOM 2751 C CA . THR B 1 163 ? -22.531 36.375 14.703 1 77.62 163 THR B CA 1
ATOM 2752 C C . THR B 1 163 ? -24.047 36.375 14.492 1 77.62 163 THR B C 1
ATOM 2754 O O . THR B 1 163 ? -24.781 37.062 15.219 1 77.62 163 THR B O 1
ATOM 2757 N N . HIS B 1 164 ? -24.438 35.562 13.594 1 75.75 164 HIS B N 1
ATOM 2758 C CA . HIS B 1 164 ? -25.859 35.469 13.344 1 75.75 164 HIS B CA 1
ATOM 2759 C C . HIS B 1 164 ? -26.578 34.844 14.547 1 75.75 164 HIS B C 1
ATOM 2761 O O . HIS B 1 164 ? -27.656 35.312 14.93 1 75.75 164 HIS B O 1
ATOM 2767 N N . GLN B 1 165 ? -25.984 33.844 15.133 1 73 165 GLN B N 1
ATOM 2768 C CA . GLN B 1 165 ? -26.578 33.219 16.312 1 73 165 GLN B CA 1
ATOM 2769 C C . GLN B 1 165 ? -26.641 34.188 17.484 1 73 165 GLN B C 1
ATOM 2771 O O . GLN B 1 165 ? -27.625 34.188 18.234 1 73 165 GLN B O 1
ATOM 2776 N N . ALA B 1 166 ? -25.609 34.938 17.594 1 67.94 166 ALA B N 1
ATOM 2777 C CA . ALA B 1 166 ? -25.547 35.906 18.672 1 67.94 166 ALA B CA 1
ATOM 2778 C C . ALA B 1 166 ? -26.578 37.031 18.484 1 67.94 166 ALA B C 1
ATOM 2780 O O . ALA B 1 166 ? -27.25 37.438 19.438 1 67.94 166 ALA B O 1
ATOM 2781 N N . VAL B 1 167 ? -26.75 37.406 17.266 1 70.75 167 VAL B N 1
ATOM 2782 C CA . VAL B 1 167 ? -27.688 38.469 16.953 1 70.75 167 VAL B CA 1
ATOM 2783 C C . VAL B 1 167 ? -29.109 37.969 17.109 1 70.75 167 VAL B C 1
ATOM 2785 O O . VAL B 1 167 ? -29.953 38.656 17.688 1 70.75 167 VAL B O 1
ATOM 2788 N N . THR B 1 168 ? -29.312 36.75 16.672 1 69.81 168 THR B N 1
ATOM 2789 C CA . THR B 1 168 ? -30.656 36.188 16.766 1 69.81 168 THR B CA 1
ATOM 2790 C C . THR B 1 168 ? -31.016 35.906 18.219 1 69.81 168 THR B C 1
ATOM 2792 O O . THR B 1 168 ? -32.156 36.094 18.625 1 69.81 168 THR B O 1
ATOM 2795 N N . SER B 1 169 ? -30.078 35.469 18.969 1 67.25 169 SER B N 1
ATOM 2796 C CA . SER B 1 169 ? -30.312 35.219 20.391 1 67.25 169 SER B CA 1
ATOM 2797 C C . SER B 1 169 ? -30.594 36.531 21.141 1 67.25 169 SER B C 1
ATOM 2799 O O . SER B 1 169 ? -31.5 36.594 21.984 1 67.25 169 SER B O 1
ATOM 2801 N N . LYS B 1 170 ? -29.906 37.594 20.844 1 66.88 170 LYS B N 1
ATOM 2802 C CA . LYS B 1 170 ? -30.125 38.906 21.469 1 66.88 170 LYS B CA 1
ATOM 2803 C C . LYS B 1 170 ? -31.469 39.5 21.047 1 66.88 170 LYS B C 1
ATOM 2805 O O . LYS B 1 170 ? -32.188 40.062 21.859 1 66.88 170 LYS B O 1
ATOM 2810 N N . ALA B 1 171 ? -31.766 39.406 19.812 1 63.84 171 ALA B N 1
ATOM 2811 C CA . ALA B 1 171 ? -33.031 39.875 19.281 1 63.84 171 ALA B CA 1
ATOM 2812 C C . ALA B 1 171 ? -34.219 39.125 19.922 1 63.84 171 ALA B C 1
ATOM 2814 O O . ALA B 1 171 ? -35.219 39.719 20.281 1 63.84 171 ALA B O 1
ATOM 2815 N N . PHE B 1 172 ? -33.969 37.875 20.047 1 63.88 172 PHE B N 1
ATOM 2816 C CA . PHE B 1 172 ? -34.969 37.062 20.703 1 63.88 172 PHE B CA 1
ATOM 2817 C C . PHE B 1 172 ? -35.125 37.469 22.172 1 63.88 172 PHE B C 1
ATOM 2819 O O . PHE B 1 172 ? -36.25 37.562 22.672 1 63.88 172 PHE B O 1
ATOM 2826 N N . LEU B 1 173 ? -34 37.719 22.75 1 63.78 173 LEU B N 1
ATOM 2827 C CA . LEU B 1 173 ? -34.031 38.125 24.141 1 63.78 173 LEU B CA 1
ATOM 2828 C C . LEU B 1 173 ? -34.656 39.5 24.281 1 63.78 173 LEU B C 1
ATOM 2830 O O . LEU B 1 173 ? -35.406 39.75 25.234 1 63.78 173 LEU B O 1
ATOM 2834 N N . ASN B 1 174 ? -34.406 40.375 23.375 1 67.81 174 ASN B N 1
ATOM 2835 C CA . ASN B 1 174 ? -35.031 41.719 23.422 1 67.81 174 ASN B CA 1
ATOM 2836 C C . ASN B 1 174 ? -36.531 41.656 23.156 1 67.81 174 ASN B C 1
ATOM 2838 O O . ASN B 1 174 ? -37.281 42.375 23.781 1 67.81 174 ASN B O 1
ATOM 2842 N N . ILE B 1 175 ? -36.938 40.812 22.328 1 62.44 175 ILE B N 1
ATOM 2843 C CA . ILE B 1 175 ? -38.375 40.656 22.031 1 62.44 175 ILE B CA 1
ATOM 2844 C C . ILE B 1 175 ? -39.062 40.031 23.234 1 62.44 175 ILE B C 1
ATOM 2846 O O . ILE B 1 175 ? -40.156 40.469 23.609 1 62.44 175 ILE B O 1
ATOM 2850 N N . SER B 1 176 ? -38.406 39.125 23.797 1 63.38 176 SER B N 1
ATOM 2851 C CA . SER B 1 176 ? -39 38.469 24.953 1 63.38 176 SER B CA 1
ATOM 2852 C C . SER B 1 176 ? -39.125 39.406 26.141 1 63.38 176 SER B C 1
ATOM 2854 O O . SER B 1 176 ? -40.094 39.344 26.891 1 63.38 176 SER B O 1
ATOM 2856 N N . ARG B 1 177 ? -38.25 40.344 26.297 1 63.41 177 ARG B N 1
ATOM 2857 C CA . ARG B 1 177 ? -38.281 41.312 27.375 1 63.41 177 ARG B CA 1
ATOM 2858 C C . ARG B 1 177 ? -39.375 42.344 27.141 1 63.41 177 ARG B C 1
ATOM 2860 O O . ARG B 1 177 ? -40.031 42.781 28.078 1 63.41 177 ARG B O 1
ATOM 2867 N N . VAL B 1 178 ? -39.594 42.656 25.969 1 63.81 178 VAL B N 1
ATOM 2868 C CA . VAL B 1 178 ? -40.625 43.625 25.641 1 63.81 178 VAL B CA 1
ATOM 2869 C C . VAL B 1 178 ? -42 43.031 25.828 1 63.81 178 VAL B C 1
ATOM 2871 O O . VAL B 1 178 ? -42.906 43.688 26.344 1 63.81 178 VAL B O 1
ATOM 2874 N N . VAL B 1 179 ? -42.219 41.781 25.656 1 64.81 179 VAL B N 1
ATOM 2875 C CA . VAL B 1 179 ? -43.5 41.125 25.812 1 64.81 179 VAL B CA 1
ATOM 2876 C C . VAL B 1 179 ? -43.812 40.938 27.297 1 64.81 179 VAL B C 1
ATOM 2878 O O . VAL B 1 179 ? -44.938 41.094 27.734 1 64.81 179 VAL B O 1
ATOM 2881 N N . GLU B 1 180 ? -42.844 40.719 28.078 1 62.91 180 GLU B N 1
ATOM 2882 C CA . GLU B 1 180 ? -43.062 40.562 29.516 1 62.91 180 GLU B CA 1
ATOM 2883 C C . GLU B 1 180 ? -43.344 41.906 30.203 1 62.91 180 GLU B C 1
ATOM 2885 O O . GLU B 1 180 ? -44.156 41.969 31.125 1 62.91 180 GLU B O 1
ATOM 2890 N N . ALA B 1 181 ? -42.844 43.031 29.703 1 65.25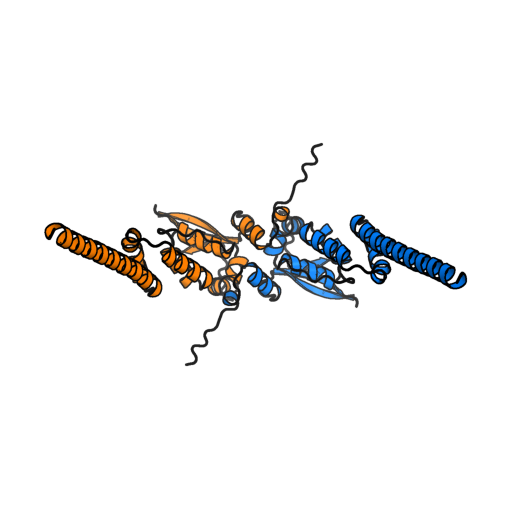 181 ALA B N 1
ATOM 2891 C CA . ALA B 1 181 ? -43.062 44.344 30.328 1 65.25 181 ALA B CA 1
ATOM 2892 C C . ALA B 1 181 ? -44.469 44.844 29.984 1 65.25 181 ALA B C 1
ATOM 2894 O O . ALA B 1 181 ? -45.031 45.656 30.734 1 65.25 181 ALA B O 1
ATOM 2895 N N . SER B 1 182 ? -44.938 44.344 28.969 1 61.88 182 SER B N 1
ATOM 2896 C CA . SER B 1 182 ? -46.25 44.781 28.578 1 61.88 182 SER B CA 1
ATOM 2897 C C . SER B 1 182 ? -47.344 43.969 29.25 1 61.88 182 SER B C 1
ATOM 2899 O O . SER B 1 182 ? -48.531 44.25 29.109 1 61.88 182 SER B O 1
ATOM 2901 N N . SER B 1 183 ? -46.969 43 29.984 1 50.12 183 SER B N 1
ATOM 2902 C CA . SER B 1 183 ? -47.969 42.312 30.781 1 50.12 183 SER B CA 1
ATOM 2903 C C . SER B 1 183 ? -48.031 42.875 32.188 1 50.12 183 SER B C 1
ATOM 2905 O O . SER B 1 183 ? -47.031 43.344 32.75 1 50.12 183 SER B O 1
#

pLDDT: mean 87.97, std 14.65, range [21.08, 98.81]

Organism: Exaiptasia diaphana (NCBI:txid2652724)